Protein AF-A0A7W0ZUI9-F1 (afdb_monomer)

Sequence (192 aa):
MLGIPVALAVFGAGEWATHKYLLHELGRDRTSRFSFHYHDHHQAVRRNGGYDPAYEGPVWSSTTQAREALGLFAVALAHAPLFPIAPFYTSTVWYCLLRYRRDHRHAHLDPAWARDHLPWHYDHHMGDQDKNFGVAWSWFDTIAKTREIFVGTAKELALLTKHAARASTAFAGAQVRAQRRNPFRRLLSRRA

Mean predicted aligned error: 4.18 Å

Solvent-accessible surface area (backbone atoms only — not comparable to full-atom values): 9997 Å² total; per-residue (Å²): 125,68,39,43,65,50,22,53,51,52,46,44,52,49,47,27,47,43,38,44,54,44,32,42,62,44,3,67,40,78,87,36,95,33,11,52,48,41,67,48,48,49,46,40,18,54,72,17,32,41,26,32,80,54,61,50,79,60,56,79,73,24,70,60,38,36,51,52,51,51,52,50,48,52,54,46,56,72,40,49,85,43,33,92,81,38,46,58,19,34,52,41,40,48,49,50,50,52,47,33,57,51,52,55,46,44,24,25,76,34,36,66,57,16,48,76,76,34,38,48,41,40,11,16,62,74,51,57,69,96,27,23,47,21,67,80,52,53,69,49,16,58,75,71,69,33,60,61,91,30,75,87,36,73,71,40,61,76,40,43,67,60,25,51,52,30,23,51,57,52,54,68,47,44,62,63,49,52,58,69,66,40,80,62,51,68,68,63,67,70,77,118

Foldseek 3Di:
DVLQVVLVVCLQVVLLCCLQVPQPVQLVDCVHPNVCNVPPVLVQCQQQLRAHLQLFDDQPLHPVSVVLVVVLVVVLVVLVVCCVPRVNNSVNNNVLSVLLSVQVSVCNLPVVCCCVPVVLVNCCRHNPVNASSDRSDRPVSVVVVRGDGDRPDPVCVVCVVVSVVSNVVVNVCSVVVVCVSPPCNVVVVVPD

Structure (mmCIF, N/CA/C/O backbone):
data_AF-A0A7W0ZUI9-F1
#
_entry.id   AF-A0A7W0ZUI9-F1
#
loop_
_atom_site.group_PDB
_atom_site.id
_atom_site.type_symbol
_atom_site.label_atom_id
_atom_site.label_alt_id
_atom_site.label_comp_id
_atom_site.label_asym_id
_atom_site.label_entity_id
_atom_site.label_seq_id
_atom_site.pdbx_PDB_ins_code
_atom_site.Cartn_x
_atom_site.Cartn_y
_atom_site.Cartn_z
_atom_site.occupancy
_atom_site.B_iso_or_equiv
_atom_site.auth_seq_id
_atom_site.auth_comp_id
_atom_site.auth_asym_id
_atom_site.auth_atom_id
_atom_site.pdbx_PDB_model_num
ATOM 1 N N . MET A 1 1 ? 10.402 -16.228 -21.367 1.00 63.41 1 MET A N 1
ATOM 2 C CA . MET A 1 1 ? 10.077 -14.797 -21.160 1.00 63.41 1 MET A CA 1
ATOM 3 C C . MET A 1 1 ? 10.500 -14.369 -19.755 1.00 63.41 1 MET A C 1
ATOM 5 O O . MET A 1 1 ? 9.685 -14.366 -18.844 1.00 63.41 1 MET A O 1
ATOM 9 N N . LEU A 1 2 ? 11.783 -14.049 -19.556 1.00 86.69 2 LEU A N 1
ATOM 10 C CA . LEU A 1 2 ? 12.342 -13.762 -18.222 1.00 86.69 2 LEU A CA 1
ATOM 11 C C . LEU A 1 2 ? 11.869 -12.423 -17.623 1.00 86.69 2 LEU A C 1
ATOM 13 O O . LEU A 1 2 ? 11.940 -12.238 -16.415 1.00 86.69 2 LEU A O 1
ATOM 17 N N . GLY A 1 3 ? 11.330 -11.509 -18.437 1.00 94.31 3 GLY A N 1
ATOM 18 C CA . GLY A 1 3 ? 10.887 -10.191 -17.969 1.00 94.31 3 GLY A CA 1
ATOM 19 C C . GLY A 1 3 ? 9.775 -10.227 -16.914 1.00 94.31 3 GLY A C 1
ATOM 20 O O . GLY A 1 3 ? 9.791 -9.406 -16.009 1.00 94.31 3 GLY A O 1
ATOM 21 N N . ILE A 1 4 ? 8.848 -11.189 -16.983 1.00 97.12 4 ILE A N 1
ATOM 22 C CA . ILE A 1 4 ? 7.743 -11.317 -16.015 1.00 97.12 4 ILE A CA 1
ATOM 23 C C . ILE A 1 4 ? 8.257 -11.707 -14.617 1.00 97.12 4 ILE A C 1
ATOM 25 O O . ILE A 1 4 ? 8.011 -10.951 -13.678 1.00 97.12 4 ILE A O 1
ATOM 29 N N . PRO A 1 5 ? 8.989 -12.828 -14.428 1.00 97.44 5 PRO A N 1
ATOM 30 C CA . PRO A 1 5 ? 9.493 -13.187 -13.102 1.00 97.44 5 PRO A CA 1
ATOM 31 C C . PRO A 1 5 ? 10.467 -12.143 -12.543 1.00 97.44 5 PRO A C 1
ATOM 33 O O . PRO A 1 5 ? 10.428 -11.865 -11.347 1.00 97.44 5 PRO A O 1
ATOM 36 N N . VAL A 1 6 ? 11.281 -11.505 -13.394 1.00 98.12 6 VAL A N 1
ATOM 37 C CA . VAL A 1 6 ? 12.155 -10.399 -12.969 1.00 98.12 6 VAL A CA 1
ATOM 38 C C . VAL A 1 6 ? 11.333 -9.196 -12.495 1.00 98.12 6 VAL A C 1
ATOM 40 O O . VAL A 1 6 ? 11.631 -8.646 -11.440 1.00 98.12 6 VAL A O 1
ATOM 43 N N . ALA A 1 7 ? 10.270 -8.812 -13.208 1.00 98.25 7 ALA A N 1
ATOM 44 C CA . ALA A 1 7 ? 9.386 -7.721 -12.792 1.00 98.25 7 ALA A CA 1
ATOM 45 C C . ALA A 1 7 ? 8.686 -8.008 -11.462 1.00 98.25 7 ALA A C 1
ATOM 47 O O . ALA A 1 7 ? 8.619 -7.123 -10.614 1.00 98.25 7 ALA A O 1
ATOM 48 N N . LEU A 1 8 ? 8.199 -9.236 -11.256 1.00 98.12 8 LEU A N 1
ATOM 49 C CA . LEU A 1 8 ? 7.604 -9.641 -9.981 1.00 98.12 8 LEU A CA 1
ATOM 50 C C . LEU A 1 8 ? 8.624 -9.541 -8.842 1.00 98.12 8 LEU A C 1
ATOM 52 O O . LEU A 1 8 ? 8.302 -8.979 -7.798 1.00 98.12 8 LEU A O 1
ATOM 56 N N . ALA A 1 9 ? 9.854 -10.016 -9.064 1.00 98.00 9 ALA A N 1
ATOM 57 C CA . ALA A 1 9 ? 10.923 -9.944 -8.074 1.00 98.00 9 ALA A CA 1
ATOM 58 C C . ALA A 1 9 ? 11.292 -8.493 -7.719 1.00 98.00 9 ALA A C 1
ATOM 60 O O . ALA A 1 9 ? 11.334 -8.140 -6.540 1.00 98.00 9 ALA A O 1
ATOM 61 N N . VAL A 1 10 ? 11.505 -7.645 -8.735 1.00 98.25 10 VAL A N 1
ATOM 62 C CA . VAL A 1 10 ? 11.816 -6.217 -8.556 1.00 98.25 10 VAL A CA 1
ATOM 63 C C . VAL A 1 10 ? 10.674 -5.495 -7.848 1.00 98.25 10 VAL A C 1
ATOM 65 O O . VAL A 1 10 ? 10.926 -4.725 -6.924 1.00 98.25 10 VAL A O 1
ATOM 68 N N . PHE A 1 11 ? 9.426 -5.760 -8.238 1.00 98.50 11 PHE A N 1
ATOM 69 C CA . PHE A 1 11 ? 8.267 -5.129 -7.622 1.00 98.50 11 PHE A CA 1
ATOM 70 C C . PHE A 1 11 ? 8.139 -5.501 -6.145 1.00 98.50 11 PHE A C 1
ATOM 72 O O . PHE A 1 11 ? 8.071 -4.601 -5.318 1.00 98.50 11 PHE A O 1
ATOM 79 N N . GLY A 1 12 ? 8.157 -6.793 -5.794 1.00 98.25 12 GLY A N 1
ATOM 80 C CA . GLY A 1 12 ? 7.998 -7.201 -4.393 1.00 98.25 12 GLY A CA 1
ATOM 81 C C . GLY A 1 12 ? 9.134 -6.705 -3.497 1.00 98.25 12 GLY A C 1
ATOM 82 O O . GLY A 1 12 ? 8.879 -6.257 -2.382 1.00 98.25 12 GLY A O 1
ATOM 83 N N . ALA A 1 13 ? 10.374 -6.700 -4.000 1.00 98.44 13 ALA A N 1
ATOM 84 C CA . ALA A 1 13 ? 11.509 -6.124 -3.280 1.00 98.44 13 ALA A CA 1
ATOM 85 C C . ALA A 1 13 ? 11.374 -4.604 -3.101 1.00 98.44 13 ALA A C 1
ATOM 87 O O . ALA A 1 13 ? 11.594 -4.077 -2.010 1.00 98.44 13 ALA A O 1
ATOM 88 N N . GLY A 1 14 ? 11.010 -3.894 -4.173 1.00 98.38 14 GLY A N 1
ATOM 89 C CA . GLY A 1 14 ? 10.877 -2.439 -4.182 1.00 98.38 14 GLY A CA 1
ATOM 90 C C . GLY A 1 14 ? 9.706 -1.940 -3.339 1.00 98.38 14 GLY A C 1
ATOM 91 O O . GLY A 1 14 ? 9.852 -0.953 -2.618 1.00 98.38 14 GLY A O 1
ATOM 92 N N . GLU A 1 15 ? 8.571 -2.637 -3.386 1.00 98.25 15 GLU A N 1
ATOM 93 C CA . GLU A 1 15 ? 7.404 -2.402 -2.536 1.00 98.25 15 GLU A CA 1
ATOM 94 C C . GLU A 1 15 ? 7.780 -2.551 -1.061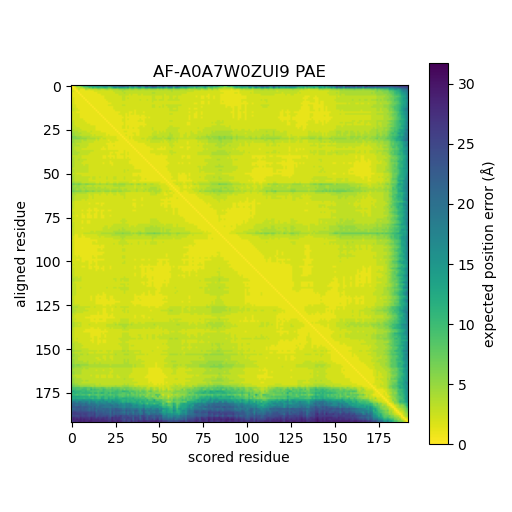 1.00 98.25 15 GLU A C 1
ATOM 96 O O . GLU A 1 15 ? 7.623 -1.601 -0.294 1.00 98.25 15 GLU A O 1
ATOM 101 N N . TRP A 1 16 ? 8.353 -3.700 -0.688 1.00 98.62 16 TRP A N 1
ATOM 102 C CA . TRP A 1 16 ? 8.784 -3.971 0.682 1.00 98.62 16 TRP A CA 1
ATOM 103 C C . TRP A 1 16 ? 9.775 -2.916 1.186 1.00 98.62 16 TRP A C 1
ATOM 105 O O . TRP A 1 16 ? 9.593 -2.360 2.268 1.00 98.62 16 TRP A O 1
ATOM 115 N N . ALA A 1 17 ? 10.799 -2.590 0.390 1.00 98.56 17 ALA A N 1
ATOM 116 C CA . ALA A 1 17 ? 11.825 -1.627 0.780 1.00 98.56 17 ALA A CA 1
ATOM 117 C C . ALA A 1 17 ? 11.246 -0.216 0.929 1.00 98.56 17 ALA A C 1
ATOM 119 O O . ALA A 1 17 ? 11.544 0.478 1.899 1.00 98.56 17 ALA A O 1
ATOM 120 N N . THR A 1 18 ? 10.388 0.204 -0.002 1.00 98.44 18 THR A N 1
ATOM 121 C CA . THR A 1 18 ? 9.705 1.501 0.069 1.00 98.44 18 THR A CA 1
ATOM 122 C C . THR A 1 18 ? 8.832 1.581 1.315 1.00 98.44 18 THR A C 1
ATOM 124 O O . THR A 1 18 ? 8.897 2.563 2.056 1.00 98.44 18 THR A O 1
ATOM 127 N N . HIS A 1 19 ? 8.038 0.546 1.574 1.00 98.50 19 HIS A N 1
ATOM 128 C CA . HIS A 1 19 ? 7.116 0.529 2.696 1.00 98.50 19 HIS A CA 1
ATOM 129 C C . HIS A 1 19 ? 7.863 0.514 4.036 1.00 98.50 19 HIS A C 1
ATOM 131 O O . HIS A 1 19 ? 7.564 1.323 4.913 1.00 98.50 19 HIS A O 1
ATOM 137 N N . LYS A 1 20 ? 8.906 -0.308 4.168 1.00 98.50 20 LYS A N 1
ATOM 138 C CA . LYS A 1 20 ? 9.733 -0.360 5.375 1.00 98.50 20 LYS A CA 1
ATOM 139 C C . LYS A 1 20 ? 10.538 0.924 5.592 1.00 98.50 20 LYS A C 1
ATOM 141 O O . LYS A 1 20 ? 10.367 1.598 6.602 1.00 98.50 20 LYS A O 1
ATOM 146 N N . TYR A 1 21 ? 11.413 1.278 4.653 1.00 98.44 21 TYR A N 1
ATOM 147 C CA . TYR A 1 21 ? 12.403 2.333 4.874 1.00 98.44 21 TYR A CA 1
ATOM 148 C C . TYR A 1 21 ? 11.812 3.736 4.716 1.00 98.44 21 TYR A C 1
ATOM 150 O O . TYR A 1 21 ? 12.114 4.630 5.503 1.00 98.44 21 TYR A O 1
ATOM 158 N N . LEU A 1 22 ? 10.949 3.957 3.720 1.00 98.19 22 LEU A N 1
ATOM 159 C CA . LEU A 1 22 ? 10.393 5.292 3.478 1.00 98.19 22 LEU A CA 1
ATOM 160 C C . LEU A 1 22 ? 9.114 5.520 4.279 1.00 98.19 22 LEU A C 1
ATOM 162 O O . LEU A 1 22 ? 8.991 6.531 4.967 1.00 98.19 22 LEU A O 1
ATOM 166 N N . LEU A 1 23 ? 8.156 4.599 4.193 1.00 98.00 23 LEU A N 1
ATOM 167 C CA . LEU A 1 23 ? 6.827 4.823 4.762 1.00 98.00 23 LEU A CA 1
ATOM 168 C C . LEU A 1 23 ? 6.745 4.519 6.266 1.00 98.00 23 LEU A C 1
ATOM 170 O O . LEU A 1 23 ? 5.971 5.181 6.959 1.00 98.00 23 LEU A O 1
ATOM 174 N N . HIS A 1 24 ? 7.551 3.584 6.782 1.00 97.62 24 HIS A N 1
ATOM 175 C CA . HIS A 1 24 ? 7.647 3.291 8.217 1.00 97.62 24 HIS A CA 1
ATOM 176 C C . HIS A 1 24 ? 8.800 4.011 8.893 1.00 97.62 24 HIS A C 1
ATOM 178 O O . HIS A 1 24 ? 8.548 4.902 9.697 1.00 97.62 24 HIS A O 1
ATOM 184 N N . GLU A 1 25 ? 10.051 3.674 8.580 1.00 97.38 25 GLU A N 1
ATOM 185 C CA . GLU A 1 25 ? 11.207 4.218 9.304 1.00 97.38 25 GLU A CA 1
ATOM 186 C C . GLU A 1 25 ? 11.261 5.750 9.195 1.00 97.38 25 GLU A C 1
ATOM 188 O O . GLU A 1 25 ? 11.129 6.443 10.206 1.00 97.38 25 GLU A O 1
ATOM 193 N N . LEU A 1 26 ? 11.330 6.301 7.976 1.00 98.00 26 LEU A N 1
ATOM 194 C CA . LEU A 1 26 ? 11.258 7.755 7.790 1.00 98.00 26 LEU A CA 1
ATOM 195 C C . LEU A 1 26 ? 9.860 8.323 8.072 1.00 98.00 26 LEU A C 1
ATOM 197 O O . LEU A 1 26 ? 9.747 9.491 8.435 1.00 98.00 26 LEU A O 1
ATOM 201 N N . GLY A 1 27 ? 8.787 7.552 7.886 1.00 97.12 27 GLY A N 1
ATOM 202 C CA . GLY A 1 27 ? 7.413 8.016 8.117 1.00 97.12 27 GLY A CA 1
ATOM 203 C C . GLY A 1 27 ? 7.039 8.165 9.596 1.00 97.12 27 GLY A C 1
ATOM 204 O O . GLY A 1 27 ? 6.086 8.873 9.923 1.00 97.12 27 GLY A O 1
ATOM 205 N N . ARG A 1 28 ? 7.793 7.560 10.518 1.00 96.19 28 ARG A N 1
ATOM 206 C CA . ARG A 1 28 ? 7.605 7.757 11.964 1.00 96.19 28 ARG A CA 1
ATOM 207 C C . ARG A 1 28 ? 7.957 9.171 12.412 1.00 96.19 28 ARG A C 1
ATOM 209 O O . ARG A 1 28 ? 7.345 9.666 13.360 1.00 96.19 28 ARG A O 1
ATOM 216 N N . ASP A 1 29 ? 8.868 9.849 11.722 1.00 97.44 29 ASP A N 1
ATOM 217 C CA . ASP A 1 29 ? 9.117 11.271 11.940 1.00 97.44 29 ASP A CA 1
ATOM 218 C C . ASP A 1 29 ? 7.959 12.104 11.368 1.00 97.44 29 ASP A C 1
ATOM 220 O O . ASP A 1 29 ? 7.655 12.054 10.177 1.00 97.44 29 ASP A O 1
ATOM 224 N N . ARG A 1 30 ? 7.316 12.917 12.215 1.00 95.44 30 ARG A N 1
ATOM 225 C CA . ARG A 1 30 ? 6.191 13.781 11.822 1.00 95.44 30 ARG A CA 1
ATOM 226 C C . ARG A 1 30 ? 6.575 14.839 10.789 1.00 95.44 30 ARG A C 1
ATOM 228 O O . ARG A 1 30 ? 5.708 15.271 10.031 1.00 95.44 30 ARG A O 1
ATOM 235 N N . THR A 1 31 ? 7.839 15.251 10.754 1.00 96.62 31 THR A N 1
ATOM 236 C CA . THR A 1 31 ? 8.340 16.260 9.809 1.00 96.62 31 THR A CA 1
ATOM 237 C C . THR A 1 31 ? 8.639 15.677 8.425 1.00 96.62 31 THR A C 1
ATOM 239 O O . THR A 1 31 ? 8.731 16.412 7.440 1.00 96.62 31 THR A O 1
ATOM 242 N N . SER A 1 32 ? 8.724 14.347 8.320 1.00 97.25 32 SER A N 1
ATOM 243 C CA . SER A 1 32 ? 8.987 13.645 7.070 1.00 97.25 32 SER A CA 1
ATOM 244 C C . SER A 1 32 ? 7.862 13.822 6.054 1.00 97.25 32 SER A C 1
ATOM 246 O O . SER A 1 32 ? 6.671 13.800 6.369 1.00 97.25 32 SER A O 1
ATOM 248 N N . ARG A 1 33 ? 8.224 13.873 4.769 1.00 95.88 33 ARG A N 1
ATOM 249 C CA . ARG A 1 33 ? 7.254 13.836 3.660 1.00 95.88 33 ARG A CA 1
ATOM 250 C C . ARG A 1 33 ? 6.494 12.504 3.583 1.00 95.88 33 ARG A C 1
ATOM 252 O O . ARG A 1 33 ? 5.467 12.436 2.910 1.00 95.88 33 ARG A O 1
ATOM 259 N N . PHE A 1 34 ? 6.952 11.469 4.280 1.00 97.50 34 PHE A N 1
ATOM 260 C CA . PHE A 1 34 ? 6.288 10.167 4.360 1.00 97.50 34 PHE A CA 1
ATOM 261 C C . PHE A 1 34 ? 5.417 10.006 5.614 1.00 97.50 34 PHE A C 1
ATOM 263 O O . PHE A 1 34 ? 4.757 8.982 5.770 1.00 97.50 34 PHE A O 1
ATOM 270 N N . SER A 1 35 ? 5.344 11.032 6.473 1.00 97.12 35 SER A N 1
ATOM 271 C CA . SER A 1 35 ? 4.658 10.956 7.769 1.00 97.12 35 SER A CA 1
ATOM 272 C C . SER A 1 35 ? 3.171 10.619 7.690 1.00 97.12 35 SER A C 1
ATOM 274 O O . SER A 1 35 ? 2.629 9.996 8.602 1.00 97.12 35 SER A O 1
ATOM 276 N N . PHE A 1 36 ? 2.530 10.952 6.567 1.00 96.88 36 PHE A N 1
ATOM 277 C CA . PHE A 1 36 ? 1.131 10.627 6.289 1.00 96.88 36 PHE A CA 1
ATOM 278 C C . PHE A 1 36 ? 0.838 9.124 6.401 1.00 96.88 36 PHE A C 1
ATOM 280 O O . PHE A 1 36 ? -0.255 8.731 6.800 1.00 96.88 36 PHE A O 1
ATOM 287 N N . HIS A 1 37 ? 1.802 8.266 6.059 1.00 97.94 37 HIS A N 1
ATOM 288 C CA . HIS A 1 37 ? 1.580 6.830 6.092 1.00 97.94 37 HIS A CA 1
ATOM 289 C C . HIS A 1 37 ? 1.471 6.323 7.538 1.00 97.94 37 HIS A C 1
ATOM 291 O O . HIS A 1 37 ? 0.521 5.623 7.883 1.00 97.94 37 HIS A O 1
ATOM 297 N N . TYR A 1 38 ? 2.389 6.725 8.419 1.00 96.69 38 TYR A N 1
ATOM 298 C CA . TYR A 1 38 ? 2.376 6.259 9.806 1.00 96.69 38 TYR A CA 1
ATOM 299 C C . TYR A 1 38 ? 1.369 7.022 10.686 1.00 96.69 38 TYR A C 1
ATOM 301 O O . TYR A 1 38 ? 0.638 6.425 11.477 1.00 96.69 38 TYR A O 1
ATOM 309 N N . HIS A 1 39 ? 1.313 8.352 10.566 1.00 96.44 39 HIS A N 1
ATOM 310 C CA . HIS A 1 39 ? 0.530 9.193 11.479 1.00 96.44 39 HIS A CA 1
ATOM 311 C C . HIS A 1 39 ? -0.912 9.420 11.047 1.00 96.44 39 HIS A C 1
ATOM 313 O O . HIS A 1 39 ? -1.756 9.586 11.920 1.00 96.44 39 HIS A O 1
ATOM 319 N N . ASP A 1 40 ? -1.213 9.383 9.750 1.00 96.62 40 ASP A N 1
ATOM 320 C CA . ASP A 1 40 ? -2.592 9.554 9.285 1.00 96.62 40 ASP A CA 1
ATOM 321 C C . ASP A 1 40 ? -3.209 8.190 8.988 1.00 96.62 40 ASP A C 1
ATOM 323 O O . ASP A 1 40 ? -4.183 7.788 9.625 1.00 96.62 40 ASP A O 1
ATOM 327 N N . HIS A 1 41 ? -2.605 7.449 8.059 1.00 98.00 41 HI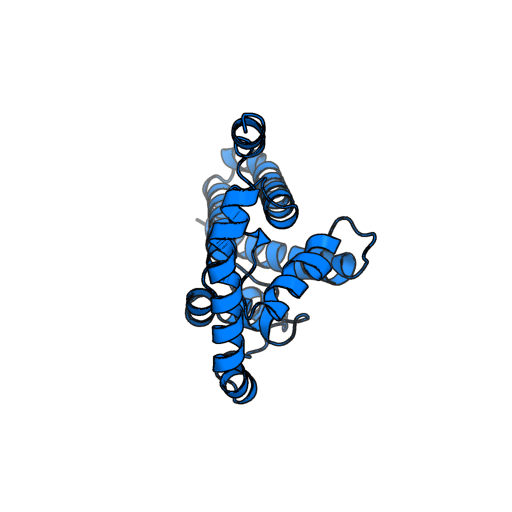S A N 1
ATOM 328 C CA . HIS A 1 41 ? -3.153 6.197 7.554 1.00 98.00 41 HIS A CA 1
ATOM 329 C C . HIS A 1 41 ? -3.167 5.090 8.622 1.00 98.00 41 HIS A C 1
ATOM 331 O O . HIS A 1 41 ? -4.235 4.638 9.029 1.00 98.00 41 HIS A O 1
ATOM 337 N N . HIS A 1 42 ? -2.010 4.702 9.162 1.00 98.25 42 HIS A N 1
ATOM 338 C CA . HIS A 1 42 ? -1.922 3.646 10.180 1.00 98.25 42 HIS A CA 1
ATOM 339 C C . HIS A 1 42 ? -2.744 3.933 11.441 1.00 98.25 42 HIS A C 1
ATOM 341 O O . HIS A 1 42 ? -3.441 3.052 11.955 1.00 98.25 42 HIS A O 1
ATOM 347 N N . GLN A 1 43 ? -2.704 5.175 11.934 1.00 97.12 43 GLN A N 1
ATOM 348 C CA . GLN A 1 43 ? -3.502 5.577 13.095 1.00 97.12 43 GLN A CA 1
ATOM 349 C C . GLN A 1 43 ? -5.004 5.495 12.808 1.00 97.12 43 GLN A C 1
ATOM 351 O O . GLN A 1 43 ? -5.753 4.984 13.648 1.00 97.12 43 GLN A O 1
ATOM 356 N N . ALA A 1 44 ? -5.454 5.959 11.635 1.00 97.75 44 ALA A N 1
ATOM 357 C CA . ALA A 1 44 ? -6.854 5.871 11.236 1.00 97.75 44 ALA A CA 1
ATOM 358 C C . ALA A 1 44 ? -7.315 4.412 11.135 1.00 97.75 44 ALA A C 1
ATOM 360 O O . ALA A 1 44 ? -8.321 4.060 11.756 1.00 97.75 44 ALA A O 1
ATOM 361 N N . VAL A 1 45 ? -6.552 3.560 10.444 1.00 98.38 45 VAL A N 1
ATOM 362 C CA . VAL A 1 45 ? -6.861 2.132 10.268 1.00 98.38 45 VAL A CA 1
ATOM 363 C C . VAL A 1 45 ? -7.035 1.443 11.625 1.00 98.38 45 VAL A C 1
ATOM 365 O O . VAL A 1 45 ? -8.075 0.835 11.891 1.00 98.38 45 VAL A O 1
ATOM 368 N N . ARG A 1 46 ? -6.081 1.603 12.552 1.00 98.06 46 ARG A N 1
ATOM 369 C CA . ARG A 1 46 ? -6.158 0.969 13.884 1.00 98.06 46 ARG A CA 1
ATOM 370 C C . ARG A 1 46 ? -7.315 1.488 14.726 1.00 98.06 46 ARG A C 1
ATOM 372 O O . ARG A 1 46 ? -7.988 0.720 15.422 1.00 98.06 46 ARG A O 1
ATOM 379 N N . ARG A 1 47 ? -7.570 2.797 14.670 1.00 98.12 47 ARG A N 1
ATOM 380 C CA . ARG A 1 47 ? -8.683 3.423 15.396 1.00 98.12 47 ARG A CA 1
ATOM 381 C C . ARG A 1 47 ? -10.036 2.904 14.910 1.00 98.12 47 ARG A C 1
ATOM 383 O O . ARG A 1 47 ? -10.938 2.719 15.726 1.00 98.12 47 ARG A O 1
ATOM 390 N N . ASN A 1 48 ? -10.146 2.631 13.617 1.00 98.50 48 ASN A N 1
ATOM 391 C CA . ASN A 1 48 ? -11.387 2.281 12.938 1.00 98.50 48 ASN A CA 1
ATOM 392 C C . ASN A 1 48 ? -11.484 0.785 12.592 1.00 98.50 48 ASN A C 1
ATOM 394 O O . ASN A 1 48 ? -12.290 0.408 11.752 1.00 98.50 48 ASN A O 1
ATOM 398 N N . GLY A 1 49 ? -10.690 -0.081 13.231 1.00 98.25 49 GLY A N 1
ATOM 399 C CA . GLY A 1 49 ? -10.824 -1.534 13.076 1.00 98.25 49 GLY A CA 1
ATOM 400 C C . GLY A 1 49 ? -10.499 -2.058 11.675 1.00 98.25 49 GLY A C 1
ATOM 401 O O . GLY A 1 49 ? -11.138 -3.003 11.225 1.00 98.25 49 GLY A O 1
ATOM 402 N N . GLY A 1 50 ? -9.541 -1.435 10.989 1.00 98.31 50 GLY A N 1
ATOM 403 C CA . GLY A 1 50 ? -9.130 -1.790 9.632 1.00 98.31 50 GLY A CA 1
ATOM 404 C C . GLY A 1 50 ? -9.663 -0.840 8.554 1.00 98.31 50 GLY A C 1
ATOM 405 O O . GLY A 1 50 ? -9.128 -0.808 7.456 1.00 98.31 50 GLY A O 1
ATOM 406 N N . TYR A 1 51 ? -10.696 -0.046 8.853 1.00 98.62 51 TYR A N 1
ATOM 407 C CA . TYR A 1 51 ? -11.284 0.883 7.885 1.00 98.62 51 TYR A CA 1
ATOM 408 C C . TYR A 1 51 ? -10.526 2.217 7.846 1.00 98.62 51 TYR A C 1
ATOM 410 O O . TYR A 1 51 ? -10.249 2.801 8.892 1.00 98.62 51 TYR A O 1
ATOM 418 N N . ASP A 1 52 ? -10.268 2.782 6.668 1.00 98.19 52 ASP A N 1
ATOM 419 C CA . ASP A 1 52 ? -9.666 4.116 6.552 1.00 98.19 52 ASP A CA 1
ATOM 420 C C . ASP A 1 52 ? -10.526 5.083 5.713 1.00 98.19 52 ASP A C 1
ATOM 422 O O . ASP A 1 52 ? -10.568 4.998 4.480 1.00 98.19 52 ASP A O 1
ATOM 426 N N . PRO A 1 53 ? -11.160 6.086 6.359 1.00 96.75 53 PRO A N 1
ATOM 427 C CA . PRO A 1 53 ? -11.922 7.133 5.682 1.00 96.75 53 PRO A CA 1
ATOM 428 C C . PRO A 1 53 ? -11.136 7.950 4.646 1.00 96.75 53 PRO A C 1
ATOM 430 O O . PRO A 1 53 ? -11.741 8.633 3.809 1.00 96.75 53 PRO A O 1
ATOM 433 N N . ALA A 1 54 ? -9.802 7.940 4.689 1.00 96.00 54 ALA A N 1
ATOM 434 C CA . ALA A 1 54 ? -8.975 8.615 3.697 1.00 96.00 54 ALA A CA 1
ATOM 435 C C . ALA A 1 54 ? -9.121 7.993 2.298 1.00 96.00 54 ALA A C 1
ATOM 437 O O . ALA A 1 54 ? -8.933 8.712 1.313 1.00 96.00 54 ALA A O 1
ATOM 438 N N . TYR A 1 55 ? -9.508 6.715 2.189 1.00 96.75 55 TYR A N 1
ATOM 439 C CA . TYR A 1 55 ? -9.731 6.024 0.910 1.00 96.75 55 TYR A CA 1
ATOM 440 C C . TYR A 1 55 ? -11.118 6.239 0.295 1.00 96.75 55 TYR A C 1
ATOM 442 O O . TYR A 1 55 ? -11.366 5.865 -0.858 1.00 96.75 55 TYR A O 1
ATOM 450 N N . GLU A 1 56 ? -12.028 6.882 1.026 1.00 94.75 56 GLU A N 1
ATOM 451 C CA . GLU A 1 56 ? -13.331 7.272 0.493 1.00 94.75 56 GLU A CA 1
ATOM 452 C C . GLU A 1 56 ? -13.166 8.270 -0.655 1.00 94.75 56 GLU A C 1
ATOM 454 O O . GLU A 1 56 ? -12.299 9.138 -0.609 1.00 94.75 56 GLU A O 1
ATOM 459 N N . GLY A 1 57 ? -14.044 8.214 -1.656 1.00 90.69 57 GLY A N 1
ATOM 460 C CA . GLY A 1 57 ? -14.070 9.198 -2.739 1.00 90.69 57 GLY A CA 1
ATOM 461 C C . GLY A 1 57 ? -12.889 9.117 -3.723 1.00 90.69 57 GLY A C 1
ATOM 462 O O . GLY A 1 57 ? -12.179 8.108 -3.760 1.00 90.69 57 GLY A O 1
ATOM 463 N N . PRO A 1 58 ? -12.708 10.164 -4.554 1.00 91.31 58 PRO A N 1
ATOM 464 C CA . PRO A 1 58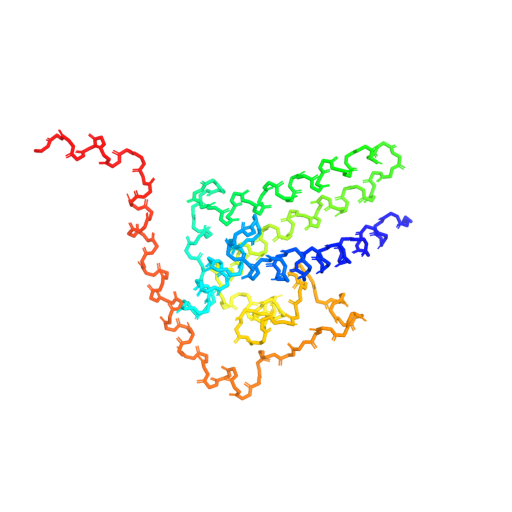 ? -11.667 10.216 -5.580 1.00 91.31 58 PRO A CA 1
ATOM 465 C C . PRO A 1 58 ? -10.247 10.288 -5.009 1.00 91.31 58 PRO A C 1
ATOM 467 O O . PRO A 1 58 ? -10.045 10.703 -3.866 1.00 91.31 58 PRO A O 1
ATOM 470 N N . VAL A 1 59 ? -9.257 9.977 -5.851 1.00 92.38 59 VAL A N 1
ATOM 471 C CA . VAL A 1 59 ? -7.832 9.887 -5.479 1.00 92.38 59 VAL A CA 1
ATOM 472 C C . VAL A 1 59 ? -7.248 11.176 -4.883 1.00 92.38 59 VAL A C 1
ATOM 474 O O . VAL A 1 59 ? -6.341 11.114 -4.065 1.00 92.38 59 VAL A O 1
ATOM 477 N N . TRP A 1 60 ? -7.786 12.344 -5.233 1.00 91.06 60 TRP A N 1
ATOM 478 C CA . TRP A 1 60 ? -7.338 13.646 -4.718 1.00 91.06 60 TRP A CA 1
ATOM 479 C C . TRP A 1 60 ? -8.044 14.091 -3.429 1.00 91.06 60 TRP A C 1
ATOM 481 O O . TRP A 1 60 ? -7.776 15.175 -2.920 1.00 91.06 60 TRP A O 1
ATOM 491 N N . SER A 1 61 ? -8.981 13.298 -2.904 1.00 89.38 61 SER A N 1
ATOM 492 C CA . SER A 1 61 ? -9.811 13.705 -1.763 1.00 89.38 61 SER A CA 1
ATOM 493 C C . SER A 1 61 ? -9.111 13.622 -0.402 1.00 89.38 61 SER A C 1
ATOM 495 O O . SER A 1 61 ? -9.645 14.129 0.587 1.00 89.38 61 SER A O 1
ATOM 497 N N . SER A 1 62 ? -7.927 13.009 -0.339 1.00 93.69 62 SER A N 1
ATOM 498 C CA . SER A 1 62 ? -7.094 12.924 0.861 1.00 93.69 62 SER A CA 1
ATOM 499 C C . SER A 1 62 ? -5.608 12.931 0.510 1.00 93.69 62 SER A C 1
ATOM 501 O O . SER A 1 62 ? -5.204 12.495 -0.570 1.00 93.69 62 SER A O 1
ATOM 503 N N . THR A 1 63 ? -4.781 13.383 1.456 1.00 93.31 63 THR A N 1
ATOM 504 C CA . THR A 1 63 ? -3.318 13.333 1.336 1.00 93.31 63 THR A CA 1
ATOM 505 C C . THR A 1 63 ? -2.821 11.900 1.149 1.00 93.31 63 THR A C 1
ATOM 507 O O . THR A 1 63 ? -1.946 11.680 0.317 1.00 93.31 63 THR A O 1
ATOM 510 N N . THR A 1 64 ? -3.406 10.927 1.860 1.00 94.62 64 THR A N 1
ATOM 511 C CA . THR A 1 64 ? -3.058 9.502 1.754 1.00 94.62 64 THR A CA 1
ATOM 512 C C . THR A 1 64 ? -3.216 8.988 0.328 1.00 94.62 64 THR A C 1
ATOM 514 O O . THR A 1 64 ? -2.245 8.515 -0.259 1.00 94.62 64 THR A O 1
ATOM 517 N N . GLN A 1 65 ? -4.405 9.144 -0.268 1.00 95.88 65 GLN A N 1
ATOM 518 C CA . GLN A 1 65 ? -4.651 8.661 -1.629 1.00 95.88 65 GLN A CA 1
ATOM 519 C C . GLN A 1 65 ? -3.834 9.424 -2.673 1.00 95.88 65 GLN A C 1
ATOM 521 O O . GLN A 1 65 ? -3.327 8.813 -3.616 1.00 95.88 65 GLN A O 1
ATOM 526 N N . ALA A 1 66 ? -3.691 10.742 -2.511 1.00 96.31 66 ALA A N 1
ATOM 527 C CA . ALA A 1 66 ? -2.961 11.567 -3.462 1.00 96.31 66 ALA A CA 1
ATOM 528 C C . ALA A 1 66 ? -1.466 11.222 -3.469 1.00 96.31 66 ALA A C 1
ATOM 530 O O . ALA A 1 66 ? -0.888 11.032 -4.537 1.00 96.31 66 ALA A O 1
ATOM 531 N N . ARG A 1 67 ? -0.836 11.094 -2.293 1.00 97.19 67 ARG A N 1
ATOM 532 C CA . ARG A 1 67 ? 0.592 10.755 -2.184 1.00 97.19 67 ARG A CA 1
ATOM 533 C C . ARG A 1 67 ? 0.884 9.326 -2.619 1.00 97.19 67 ARG A C 1
ATOM 535 O O . ARG A 1 67 ? 1.875 9.119 -3.311 1.00 97.19 67 ARG A O 1
ATOM 542 N N . GLU A 1 68 ? 0.015 8.372 -2.285 1.00 97.75 68 GLU A N 1
ATOM 543 C CA . GLU A 1 68 ? 0.102 7.009 -2.819 1.00 97.75 68 GLU A CA 1
ATOM 544 C C . GLU A 1 68 ? 0.077 7.019 -4.351 1.00 97.75 68 GLU A C 1
ATOM 546 O O . GLU A 1 68 ? 0.978 6.482 -4.990 1.00 97.75 68 GLU A O 1
ATOM 551 N N . ALA A 1 69 ? -0.919 7.672 -4.954 1.00 97.88 69 ALA A N 1
ATOM 552 C CA . ALA A 1 69 ? -1.053 7.698 -6.405 1.00 97.88 69 ALA A CA 1
ATOM 553 C C . ALA A 1 69 ? 0.122 8.400 -7.097 1.00 97.88 69 ALA A C 1
ATOM 555 O O . ALA A 1 69 ? 0.607 7.901 -8.109 1.00 97.88 69 ALA A O 1
ATOM 556 N N . LEU A 1 70 ? 0.612 9.511 -6.537 1.00 98.25 70 LEU A N 1
ATOM 557 C CA . LEU A 1 70 ? 1.804 10.199 -7.039 1.00 98.25 70 LEU A CA 1
ATOM 558 C C . LEU A 1 70 ? 3.052 9.311 -6.958 1.00 98.25 70 LEU A C 1
ATOM 560 O O . LEU A 1 70 ? 3.819 9.263 -7.916 1.00 98.25 70 LEU A O 1
ATOM 564 N N . GLY A 1 71 ? 3.241 8.587 -5.851 1.00 97.88 71 GLY A N 1
ATOM 565 C CA . GLY A 1 71 ? 4.354 7.652 -5.684 1.00 97.88 71 GLY A CA 1
ATOM 566 C C . GLY A 1 71 ? 4.315 6.518 -6.710 1.00 97.88 71 GLY A C 1
ATOM 567 O O . GLY A 1 71 ? 5.294 6.291 -7.417 1.00 97.88 71 GLY A O 1
ATOM 568 N N . LEU A 1 72 ? 3.164 5.857 -6.859 1.00 98.44 72 LEU A N 1
ATOM 569 C CA . LEU A 1 72 ? 2.989 4.776 -7.836 1.00 98.44 72 LEU A CA 1
ATOM 570 C C . LEU A 1 72 ? 3.160 5.273 -9.277 1.00 98.44 72 LEU A C 1
ATOM 572 O O . LEU A 1 72 ? 3.783 4.596 -10.093 1.00 98.44 72 LEU A O 1
ATOM 576 N N . PHE A 1 73 ? 2.653 6.468 -9.590 1.00 98.50 73 PHE A N 1
ATOM 577 C CA . PHE A 1 73 ? 2.833 7.087 -10.901 1.00 98.50 73 PHE A CA 1
ATOM 578 C C . PHE A 1 73 ? 4.306 7.405 -11.189 1.00 98.50 73 PHE A C 1
ATOM 580 O O . PHE A 1 73 ? 4.787 7.124 -12.285 1.00 98.50 73 PHE A O 1
ATOM 587 N N . ALA A 1 74 ? 5.051 7.913 -10.202 1.00 98.56 74 ALA A N 1
ATOM 588 C CA . ALA A 1 74 ? 6.486 8.145 -10.340 1.00 98.56 74 ALA A CA 1
ATOM 589 C C . ALA A 1 74 ? 7.251 6.841 -10.628 1.00 98.56 74 ALA A C 1
ATOM 591 O O . ALA A 1 74 ? 8.111 6.818 -11.509 1.00 98.56 74 ALA A O 1
ATOM 592 N N . VAL A 1 75 ? 6.898 5.735 -9.959 1.00 98.50 75 VAL A N 1
ATOM 593 C CA . VAL A 1 75 ? 7.482 4.413 -10.248 1.00 98.50 75 VAL A CA 1
ATOM 594 C C . VAL A 1 75 ? 7.119 3.947 -11.660 1.00 98.50 75 VAL A C 1
ATOM 596 O O . VAL A 1 75 ? 7.996 3.465 -12.381 1.00 98.50 75 VAL A O 1
ATOM 599 N N . ALA A 1 76 ? 5.865 4.121 -12.091 1.00 98.62 76 ALA A N 1
ATOM 600 C CA . ALA A 1 76 ? 5.438 3.768 -13.445 1.00 98.62 76 ALA A CA 1
ATOM 601 C C . ALA A 1 76 ? 6.248 4.522 -14.513 1.00 98.62 76 ALA A C 1
ATOM 603 O O . ALA A 1 76 ? 6.732 3.896 -15.459 1.00 98.62 76 ALA A O 1
ATOM 604 N N . LEU A 1 77 ? 6.442 5.835 -14.330 1.00 98.69 77 LEU A N 1
ATOM 605 C CA . LEU A 1 77 ? 7.248 6.675 -15.219 1.00 98.69 77 LEU A CA 1
ATOM 606 C C . LEU A 1 77 ? 8.722 6.267 -15.227 1.00 98.69 77 LEU A C 1
ATOM 608 O O . LEU A 1 77 ? 9.317 6.198 -16.297 1.00 98.69 77 LEU A O 1
ATOM 612 N N . ALA A 1 78 ? 9.298 5.937 -14.069 1.00 98.44 78 ALA A N 1
ATOM 613 C CA . ALA A 1 78 ? 10.686 5.482 -13.984 1.00 98.44 78 ALA A CA 1
ATOM 614 C C . ALA A 1 78 ? 10.940 4.193 -14.791 1.00 98.44 78 ALA A C 1
ATOM 616 O O . ALA A 1 78 ? 12.039 3.987 -15.297 1.00 98.44 78 ALA A O 1
ATOM 617 N N . HIS A 1 79 ? 9.918 3.345 -14.953 1.00 98.38 79 HIS A N 1
ATOM 618 C CA . HIS A 1 79 ? 10.002 2.100 -15.724 1.00 98.38 79 HIS A CA 1
ATOM 619 C C . HIS A 1 79 ? 9.608 2.256 -17.203 1.00 98.38 79 HIS A C 1
ATOM 621 O O . HIS A 1 79 ? 9.874 1.355 -18.003 1.00 98.38 79 HIS A O 1
ATOM 627 N N . ALA A 1 80 ? 8.992 3.378 -17.591 1.00 98.44 80 ALA A N 1
ATOM 628 C CA . ALA A 1 80 ? 8.499 3.606 -18.949 1.00 98.44 80 ALA A CA 1
ATOM 629 C C . ALA A 1 80 ? 9.592 3.543 -20.039 1.00 98.44 80 ALA A C 1
ATOM 631 O O . ALA A 1 80 ? 9.334 2.915 -21.069 1.00 98.44 80 ALA A O 1
ATOM 632 N N . PRO A 1 81 ? 10.820 4.076 -19.839 1.00 98.44 81 PRO A N 1
ATOM 633 C CA . PRO A 1 81 ? 11.885 3.986 -20.844 1.00 98.44 81 PRO A CA 1
ATOM 634 C C . PRO A 1 81 ? 12.290 2.554 -21.215 1.00 98.44 81 PRO A C 1
ATOM 636 O O . PRO A 1 81 ? 12.850 2.337 -22.285 1.00 98.44 81 PRO A O 1
ATOM 639 N N . LEU A 1 82 ? 12.000 1.567 -20.359 1.00 97.69 82 LEU A N 1
ATOM 640 C CA . LEU A 1 82 ? 12.313 0.160 -20.620 1.00 97.69 82 LEU A CA 1
ATOM 641 C C . LEU A 1 82 ? 11.296 -0.518 -21.547 1.00 97.69 82 LEU A C 1
ATOM 643 O O . LEU A 1 82 ? 11.584 -1.596 -22.060 1.00 97.69 82 LEU A O 1
ATOM 647 N N . PHE A 1 83 ? 10.131 0.089 -21.796 1.00 98.06 83 PHE A N 1
ATOM 648 C CA . PHE A 1 83 ? 9.056 -0.539 -22.568 1.00 98.06 83 PHE A CA 1
ATOM 649 C C . PHE A 1 83 ? 9.474 -0.990 -23.984 1.00 98.06 83 PHE A C 1
ATOM 651 O O . PHE A 1 83 ? 9.136 -2.117 -24.343 1.00 98.06 83 PHE A O 1
ATOM 658 N N . PRO A 1 84 ? 10.244 -0.212 -24.778 1.00 97.88 84 PRO A N 1
ATOM 659 C CA . PRO A 1 84 ? 10.650 -0.635 -26.124 1.00 97.88 84 PRO A CA 1
ATOM 660 C C . PRO A 1 84 ? 11.595 -1.847 -26.1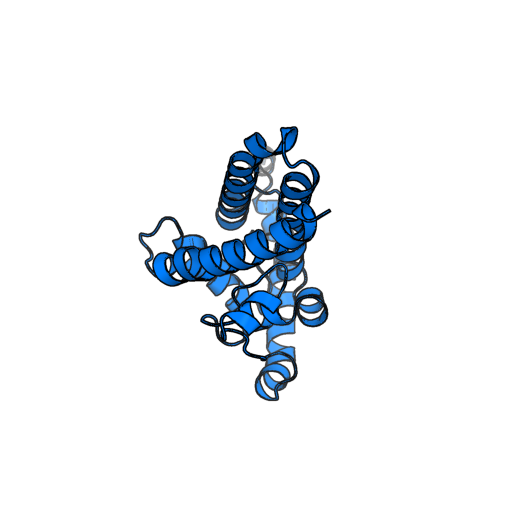50 1.00 97.88 84 PRO A C 1
ATOM 662 O O . PRO A 1 84 ? 11.672 -2.533 -27.164 1.00 97.88 84 PRO A O 1
ATOM 665 N N . ILE A 1 85 ? 12.318 -2.113 -25.054 1.00 97.25 85 ILE A N 1
ATOM 666 C CA . ILE A 1 85 ? 13.353 -3.162 -24.972 1.00 97.25 85 ILE A CA 1
ATOM 667 C C . ILE A 1 85 ? 12.853 -4.368 -24.162 1.00 97.25 85 ILE A C 1
ATOM 669 O O . ILE A 1 85 ? 13.176 -5.516 -24.463 1.00 97.25 85 ILE A O 1
ATOM 673 N N . ALA A 1 86 ? 12.040 -4.125 -23.135 1.00 97.50 86 ALA A N 1
ATOM 674 C CA . ALA A 1 86 ? 11.539 -5.128 -22.204 1.00 97.50 86 ALA A CA 1
ATOM 675 C C . ALA A 1 86 ? 10.026 -4.951 -21.938 1.00 97.50 86 ALA A C 1
ATOM 677 O O . ALA A 1 86 ? 9.612 -4.776 -20.787 1.00 97.50 86 ALA A O 1
ATOM 678 N N . PRO A 1 87 ? 9.160 -5.046 -22.968 1.00 97.25 87 PRO A N 1
ATOM 679 C CA . PRO A 1 87 ? 7.738 -4.703 -22.856 1.00 97.25 87 PRO A CA 1
ATOM 680 C C . PRO A 1 87 ? 6.995 -5.560 -21.827 1.00 97.25 87 PRO A C 1
ATOM 682 O O . PRO A 1 87 ? 6.169 -5.047 -21.074 1.00 97.25 87 PRO A O 1
ATOM 685 N N . PHE A 1 88 ? 7.318 -6.853 -21.731 1.00 98.12 88 PHE A N 1
ATOM 686 C CA . PHE A 1 88 ? 6.707 -7.747 -20.742 1.00 98.12 88 PHE A CA 1
ATOM 687 C C . PHE A 1 88 ? 7.140 -7.433 -19.311 1.00 98.12 88 PHE A C 1
ATOM 689 O O . PHE A 1 88 ? 6.329 -7.560 -18.399 1.00 98.12 88 PHE A O 1
ATOM 696 N N . TYR A 1 89 ? 8.384 -6.992 -19.107 1.00 98.44 89 TYR A N 1
ATOM 697 C CA . TYR A 1 89 ? 8.844 -6.532 -17.797 1.00 98.44 89 TYR A CA 1
ATOM 698 C C . TYR A 1 89 ? 8.088 -5.261 -17.392 1.00 98.44 89 TYR A C 1
ATOM 700 O O . TYR A 1 89 ? 7.411 -5.252 -16.365 1.00 98.44 89 TYR A O 1
ATOM 708 N N . THR A 1 90 ? 8.115 -4.222 -18.235 1.00 98.56 90 THR A N 1
ATOM 709 C CA . THR A 1 90 ? 7.476 -2.934 -17.927 1.00 98.56 90 THR A CA 1
ATOM 710 C C . THR A 1 90 ? 5.965 -3.076 -17.742 1.00 98.56 90 THR A C 1
ATOM 712 O O . THR A 1 90 ? 5.420 -2.566 -16.765 1.00 98.56 90 THR A O 1
ATOM 715 N N . SER A 1 91 ? 5.290 -3.837 -18.610 1.00 98.44 91 SER A N 1
ATOM 716 C CA . SER A 1 91 ? 3.848 -4.094 -18.482 1.00 98.44 91 SER A CA 1
ATOM 717 C C . SER A 1 91 ? 3.508 -4.851 -17.198 1.00 98.44 91 SER A C 1
ATOM 719 O O . SER A 1 91 ? 2.490 -4.565 -16.572 1.00 98.44 91 SER A O 1
ATOM 721 N N . THR A 1 92 ? 4.365 -5.786 -16.769 1.00 98.62 92 THR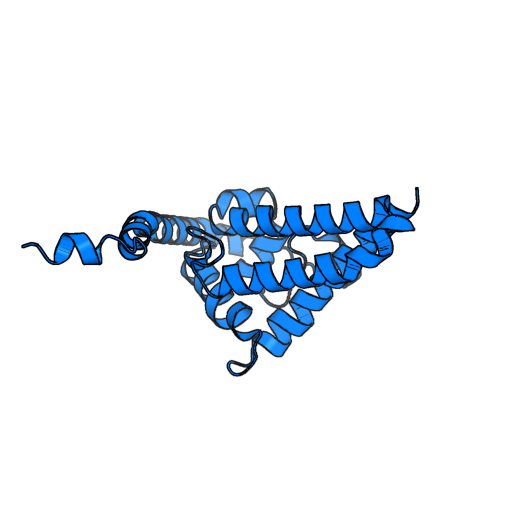 A N 1
ATOM 722 C CA . THR A 1 92 ? 4.172 -6.509 -15.503 1.00 98.62 92 THR A CA 1
ATOM 723 C C . THR A 1 92 ? 4.330 -5.573 -14.308 1.00 98.62 92 THR A C 1
ATOM 725 O O . THR A 1 92 ? 3.495 -5.609 -13.411 1.00 98.62 92 THR A O 1
ATOM 728 N N . VAL A 1 93 ? 5.331 -4.683 -14.305 1.00 98.69 93 VAL A N 1
ATOM 729 C CA . VAL A 1 93 ? 5.476 -3.666 -13.246 1.00 98.69 93 VAL A CA 1
ATOM 730 C C . VAL A 1 93 ? 4.238 -2.771 -13.176 1.00 98.69 93 VAL A C 1
ATOM 732 O O . VAL A 1 93 ? 3.692 -2.563 -12.094 1.00 98.69 93 VAL A O 1
ATOM 735 N N . TRP A 1 94 ? 3.745 -2.277 -14.315 1.00 98.75 94 TRP A N 1
ATOM 736 C CA . TRP A 1 94 ? 2.532 -1.453 -14.352 1.00 98.75 94 TRP A CA 1
ATOM 737 C C . TRP A 1 94 ? 1.294 -2.207 -13.864 1.00 98.75 94 TRP A C 1
ATOM 739 O O . TRP A 1 94 ? 0.511 -1.656 -13.090 1.00 98.75 94 TRP A O 1
ATOM 749 N N . TYR A 1 95 ? 1.144 -3.477 -14.241 1.00 98.62 95 TYR A N 1
ATOM 750 C CA . TYR A 1 95 ? 0.098 -4.340 -13.698 1.00 98.62 95 TYR A CA 1
ATOM 751 C C . TYR A 1 95 ? 0.194 -4.455 -12.168 1.00 98.62 95 TYR A C 1
ATOM 753 O O . TYR A 1 95 ? -0.813 -4.275 -11.482 1.00 98.62 95 TYR A O 1
ATOM 761 N N . CYS A 1 96 ? 1.389 -4.688 -11.618 1.00 98.62 96 CYS A N 1
ATOM 762 C CA . CYS A 1 96 ? 1.594 -4.771 -10.172 1.00 98.62 96 CYS A CA 1
ATOM 763 C C . CYS A 1 96 ? 1.243 -3.458 -9.454 1.00 98.62 96 CYS A C 1
ATOM 765 O O . CYS A 1 96 ? 0.581 -3.495 -8.420 1.00 98.62 96 CYS A O 1
ATOM 767 N N . LEU A 1 97 ? 1.602 -2.298 -10.019 1.00 98.69 97 LEU A N 1
ATOM 768 C CA . LEU A 1 97 ? 1.243 -0.982 -9.468 1.00 98.69 97 LEU A CA 1
ATOM 769 C C . LEU A 1 97 ? -0.279 -0.762 -9.446 1.00 98.69 97 LEU A C 1
ATOM 771 O O . LEU A 1 97 ? -0.826 -0.277 -8.454 1.00 98.69 97 LEU A O 1
ATOM 775 N N . LEU A 1 98 ? -0.977 -1.141 -10.522 1.00 98.44 98 LEU A N 1
ATOM 776 C CA . LEU A 1 98 ? -2.439 -1.061 -10.592 1.00 98.44 98 LEU A CA 1
ATOM 777 C C . LEU A 1 98 ? -3.102 -2.005 -9.585 1.00 98.44 98 LEU A C 1
ATOM 779 O O . LEU A 1 98 ? -4.035 -1.602 -8.886 1.00 98.44 98 LEU A O 1
ATOM 783 N N . ARG A 1 99 ? -2.598 -3.240 -9.481 1.00 98.19 99 ARG A N 1
ATOM 784 C CA . ARG A 1 99 ? -3.051 -4.226 -8.496 1.00 98.19 99 ARG A CA 1
ATOM 785 C C . ARG A 1 99 ? -2.873 -3.694 -7.077 1.00 98.19 99 ARG A C 1
ATOM 787 O O . ARG A 1 99 ? -3.856 -3.662 -6.346 1.00 98.19 99 ARG A O 1
ATOM 794 N N . TYR A 1 100 ? -1.676 -3.217 -6.727 1.00 98.62 100 TYR A N 1
ATOM 795 C CA . TYR A 1 100 ? -1.390 -2.582 -5.438 1.00 98.62 100 TYR A CA 1
ATOM 796 C C . TYR A 1 100 ? -2.426 -1.502 -5.135 1.00 98.62 100 TYR A C 1
ATOM 798 O O . TYR A 1 100 ? -3.100 -1.553 -4.112 1.00 98.62 100 TYR A O 1
ATOM 806 N N . ARG A 1 101 ? -2.626 -0.553 -6.060 1.00 98.12 101 ARG A N 1
ATOM 807 C CA . ARG A 1 101 ? -3.519 0.593 -5.841 1.00 98.12 101 ARG A CA 1
ATOM 808 C C . ARG A 1 101 ? -4.964 0.176 -5.593 1.00 98.12 101 ARG A C 1
ATOM 810 O O . ARG A 1 101 ? -5.649 0.799 -4.775 1.00 98.12 101 ARG A O 1
ATOM 817 N N . ARG A 1 102 ? -5.438 -0.810 -6.357 1.00 98.12 102 ARG A N 1
ATOM 818 C CA . ARG A 1 102 ? -6.801 -1.339 -6.282 1.00 98.12 102 ARG A CA 1
ATOM 819 C C . ARG A 1 102 ? -7.004 -2.100 -4.979 1.00 98.12 102 ARG A C 1
ATOM 821 O O . ARG A 1 102 ? -7.935 -1.790 -4.240 1.00 98.12 102 ARG A O 1
ATOM 828 N N . ASP A 1 103 ? -6.129 -3.060 -4.714 1.00 98.56 103 ASP A N 1
ATOM 829 C CA . ASP A 1 103 ? -6.269 -4.015 -3.620 1.00 98.56 103 ASP A CA 1
ATOM 830 C C . ASP A 1 103 ? -6.015 -3.332 -2.272 1.00 98.56 103 ASP A C 1
ATOM 832 O O . ASP A 1 103 ? -6.794 -3.523 -1.344 1.00 98.56 103 ASP A O 1
ATOM 836 N N . HIS A 1 104 ? -5.031 -2.428 -2.188 1.00 98.62 104 HIS A N 1
ATOM 837 C CA . HIS A 1 104 ? -4.773 -1.637 -0.984 1.00 98.62 104 HIS A CA 1
ATOM 838 C C . HIS A 1 104 ? -5.969 -0.756 -0.608 1.00 98.62 104 HIS A C 1
ATOM 840 O O . HIS A 1 104 ? -6.432 -0.755 0.531 1.00 98.62 104 HIS A O 1
ATOM 846 N N . ARG A 1 105 ? -6.531 -0.041 -1.590 1.00 98.38 105 ARG A N 1
ATOM 847 C CA . ARG A 1 105 ? -7.735 0.769 -1.377 1.00 98.38 105 ARG A CA 1
ATOM 848 C C . ARG A 1 105 ? -8.921 -0.082 -0.961 1.00 98.38 105 ARG A C 1
ATOM 850 O O . ARG A 1 105 ? -9.679 0.326 -0.087 1.00 98.38 105 ARG A O 1
ATOM 857 N N . HIS A 1 106 ? -9.120 -1.216 -1.624 1.00 98.56 106 HIS A N 1
ATOM 858 C CA . HIS A 1 106 ? -10.236 -2.093 -1.312 1.00 98.56 106 HIS A CA 1
ATOM 859 C C . HIS A 1 106 ? -10.117 -2.651 0.104 1.00 98.56 106 HIS A C 1
ATOM 861 O O . HIS A 1 106 ? -11.099 -2.599 0.835 1.00 98.56 106 HIS A O 1
ATOM 867 N N . ALA A 1 107 ? -8.914 -3.053 0.518 1.00 98.50 107 ALA A N 1
ATOM 868 C CA . ALA A 1 107 ? -8.641 -3.568 1.853 1.00 98.50 107 ALA A CA 1
ATOM 869 C C . ALA A 1 107 ? -9.053 -2.601 2.972 1.00 98.50 107 ALA A C 1
ATOM 871 O O . ALA A 1 107 ? -9.574 -3.010 4.004 1.00 98.50 107 ALA A O 1
ATOM 872 N N . HIS A 1 108 ? -8.864 -1.303 2.746 1.00 98.56 108 HIS A N 1
ATOM 873 C CA . HIS A 1 108 ? -9.190 -0.268 3.729 1.00 98.56 108 HIS A CA 1
ATOM 874 C C . HIS A 1 108 ? -10.623 0.250 3.655 1.00 98.56 108 HIS A C 1
ATOM 876 O O . HIS A 1 108 ? -11.065 0.978 4.544 1.00 98.56 108 HIS A O 1
ATOM 882 N N . LEU A 1 109 ? -11.357 -0.102 2.602 1.00 98.25 109 LEU A N 1
ATOM 883 C CA . LEU A 1 109 ? -12.794 0.153 2.496 1.00 98.25 109 LEU A CA 1
ATOM 884 C C . LEU A 1 109 ? -13.622 -1.061 2.925 1.00 98.25 109 LEU A C 1
ATOM 886 O O . LEU A 1 109 ? -14.753 -0.889 3.371 1.00 98.25 109 LEU A O 1
ATOM 890 N N . ASP A 1 110 ? -13.047 -2.258 2.828 1.00 98.50 110 ASP A N 1
ATOM 891 C CA . ASP A 1 110 ? -13.619 -3.522 3.274 1.00 98.50 110 ASP A CA 1
ATOM 892 C C . ASP A 1 110 ? -12.568 -4.328 4.068 1.00 98.50 110 ASP A C 1
ATOM 894 O O . ASP A 1 110 ? -11.847 -5.166 3.512 1.00 98.50 110 ASP A O 1
ATOM 898 N N . PRO A 1 111 ? -12.460 -4.081 5.388 1.00 98.38 111 PRO A N 1
ATOM 899 C CA . PRO A 1 111 ? -11.491 -4.774 6.233 1.00 98.38 111 PRO A CA 1
ATOM 900 C C . PRO A 1 111 ? -11.762 -6.272 6.387 1.00 98.38 111 PRO A C 1
ATOM 902 O O . PRO A 1 111 ? -10.840 -7.021 6.709 1.00 98.38 111 PRO A O 1
ATOM 905 N N . ALA A 1 112 ? -13.007 -6.717 6.180 1.00 98.31 112 ALA A N 1
ATOM 906 C CA . ALA A 1 112 ? -13.342 -8.137 6.193 1.00 98.31 112 ALA A CA 1
ATOM 907 C C . ALA A 1 112 ? -12.769 -8.813 4.943 1.00 98.31 112 ALA A C 1
ATOM 909 O O . ALA A 1 112 ? -12.054 -9.807 5.054 1.00 98.31 112 ALA A O 1
ATOM 910 N N . TRP A 1 113 ? -12.959 -8.199 3.771 1.00 98.62 113 TRP A N 1
ATOM 911 C CA . TRP A 1 113 ? -12.307 -8.649 2.545 1.00 98.62 113 TRP A CA 1
ATOM 912 C C . TRP A 1 113 ? -10.781 -8.665 2.682 1.00 98.62 113 TRP A C 1
ATOM 914 O O . TRP A 1 113 ? -10.147 -9.643 2.283 1.00 98.62 113 TRP A O 1
ATOM 924 N N . ALA A 1 114 ? -10.190 -7.630 3.294 1.00 98.50 114 ALA A N 1
ATOM 925 C 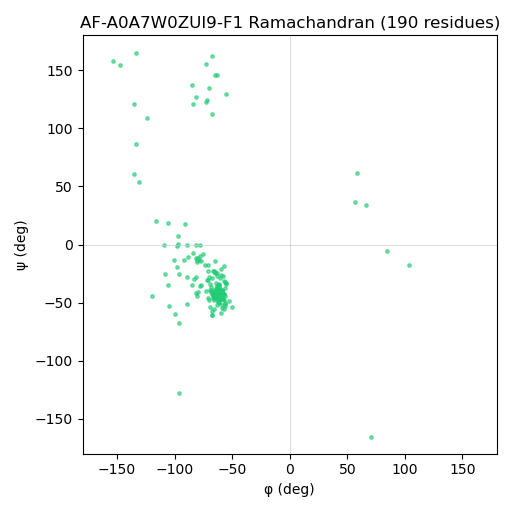CA . ALA A 1 114 ? -8.749 -7.565 3.545 1.00 98.50 114 ALA A CA 1
ATOM 926 C C . ALA A 1 114 ? -8.254 -8.737 4.392 1.00 98.50 114 ALA A C 1
ATOM 928 O O . ALA A 1 114 ? -7.244 -9.351 4.064 1.00 98.50 114 ALA A O 1
ATOM 929 N N . ARG A 1 115 ? -8.974 -9.054 5.472 1.00 98.38 115 ARG A N 1
ATOM 930 C CA . ARG A 1 115 ? -8.645 -10.163 6.367 1.00 98.38 115 ARG A CA 1
ATOM 931 C C . ARG A 1 115 ? -8.607 -11.499 5.624 1.00 98.38 115 ARG A C 1
ATOM 933 O O . ARG A 1 115 ? -7.720 -12.303 5.891 1.00 98.38 115 ARG A O 1
ATOM 940 N N . ASP A 1 116 ? -9.530 -11.711 4.692 1.00 98.38 116 ASP A N 1
ATOM 941 C CA . ASP A 1 116 ? -9.664 -12.985 3.982 1.00 98.38 116 ASP A CA 1
ATOM 942 C C . ASP A 1 116 ? -8.730 -13.096 2.762 1.00 98.38 116 ASP A C 1
ATOM 944 O O . ASP A 1 116 ? -8.210 -14.174 2.475 1.00 98.38 116 ASP A O 1
ATOM 948 N N . HIS A 1 117 ? -8.480 -11.990 2.051 1.00 98.50 117 HIS A N 1
ATOM 949 C CA . HIS A 1 117 ? -7.773 -12.005 0.759 1.00 98.50 117 HIS A CA 1
ATOM 950 C C . HIS A 1 117 ? -6.354 -11.436 0.817 1.00 98.50 117 HIS A C 1
ATOM 952 O O . HIS A 1 117 ? -5.514 -11.808 -0.004 1.00 98.50 117 HIS A O 1
ATOM 958 N N . LEU A 1 118 ? -6.076 -10.549 1.774 1.00 98.56 118 LEU A N 1
ATOM 959 C CA . LEU A 1 118 ? -4.763 -9.952 2.027 1.00 98.56 118 LEU A CA 1
ATOM 960 C C . LEU A 1 118 ? -4.413 -10.043 3.526 1.00 98.56 118 LEU A C 1
ATOM 962 O O . LEU A 1 118 ? -4.099 -9.021 4.147 1.00 98.56 118 LEU A O 1
ATOM 966 N N . PRO A 1 119 ? -4.455 -11.242 4.144 1.00 98.50 119 PRO A N 1
ATOM 967 C CA . PRO A 1 119 ? -4.279 -11.388 5.589 1.00 98.50 119 PRO A CA 1
ATOM 968 C C . PRO A 1 119 ? -2.958 -10.798 6.085 1.00 98.50 119 PRO A C 1
ATOM 970 O O . PRO A 1 119 ? -2.915 -10.246 7.171 1.00 98.50 119 PRO A O 1
ATOM 973 N N . TRP A 1 120 ? -1.893 -10.829 5.280 1.00 98.69 120 TRP A N 1
ATOM 974 C CA . TRP A 1 120 ? -0.611 -10.200 5.621 1.00 98.69 120 TRP A CA 1
ATOM 975 C C . TRP A 1 120 ? -0.701 -8.674 5.765 1.00 98.69 120 TRP A C 1
ATOM 977 O O . TRP A 1 120 ? -0.068 -8.102 6.645 1.00 98.69 120 TRP A O 1
ATOM 987 N N . HIS A 1 121 ? -1.508 -8.014 4.935 1.00 98.69 121 HIS A N 1
ATOM 988 C CA . HIS A 1 121 ? -1.715 -6.570 5.005 1.00 98.69 121 HIS A CA 1
ATOM 989 C C . HIS A 1 121 ? -2.660 -6.208 6.156 1.00 98.69 121 HIS A C 1
ATOM 991 O O . HIS A 1 121 ? -2.473 -5.210 6.846 1.00 98.69 121 HIS A O 1
ATOM 997 N N . TYR A 1 122 ? -3.650 -7.059 6.437 1.00 98.69 122 TYR A N 1
ATOM 998 C CA . TYR A 1 122 ? -4.439 -6.929 7.662 1.00 98.69 122 TYR A CA 1
ATOM 999 C C . TYR A 1 122 ? -3.558 -7.099 8.913 1.00 98.69 122 TYR A C 1
ATOM 1001 O O . TYR A 1 122 ? -3.643 -6.288 9.838 1.00 98.69 122 TYR A O 1
ATOM 1009 N N . ASP A 1 123 ? -2.675 -8.104 8.922 1.00 98.75 123 ASP A N 1
ATOM 1010 C CA . ASP A 1 123 ? -1.703 -8.364 9.990 1.00 98.75 123 ASP A CA 1
ATOM 1011 C C . ASP A 1 123 ? -0.811 -7.145 10.230 1.00 98.75 123 ASP A C 1
ATOM 1013 O O . ASP A 1 123 ? -0.619 -6.751 11.377 1.00 98.75 123 ASP A O 1
ATOM 1017 N N . HIS A 1 124 ? -0.319 -6.521 9.156 1.00 98.75 124 HIS A N 1
ATOM 1018 C CA . HIS A 1 124 ? 0.480 -5.299 9.211 1.00 98.75 124 HIS A CA 1
ATOM 1019 C C . HIS A 1 124 ? -0.203 -4.185 10.014 1.00 98.75 124 HIS A C 1
ATOM 1021 O O . HIS A 1 124 ? 0.391 -3.560 10.888 1.00 98.75 124 HIS A O 1
ATOM 1027 N N . HIS A 1 125 ? -1.480 -3.921 9.746 1.00 98.56 125 HIS A N 1
ATOM 1028 C CA . HIS A 1 125 ? -2.175 -2.826 10.417 1.00 98.56 125 HIS A CA 1
ATOM 1029 C C . HIS A 1 125 ? -2.682 -3.196 11.809 1.00 98.56 125 HIS A C 1
ATOM 1031 O O . HIS A 1 125 ? -2.603 -2.385 12.740 1.00 98.56 125 HIS A O 1
ATOM 1037 N N . MET A 1 126 ? -3.236 -4.398 11.956 1.00 98.38 126 MET A N 1
ATOM 1038 C CA . MET A 1 126 ? -3.997 -4.792 13.144 1.00 98.38 126 MET A CA 1
ATOM 1039 C C . MET A 1 126 ? -3.172 -5.603 14.151 1.00 98.38 126 MET A C 1
ATOM 1041 O O . MET A 1 126 ? -3.527 -5.634 15.333 1.00 98.38 126 MET A O 1
ATOM 1045 N N . GLY A 1 127 ? -2.059 -6.189 13.711 1.00 97.69 127 GLY A N 1
ATOM 1046 C CA . GLY A 1 127 ? -1.044 -6.852 14.524 1.00 97.69 127 GLY A CA 1
ATOM 1047 C C . GLY A 1 127 ? 0.136 -5.927 14.842 1.00 97.69 127 GLY A C 1
ATOM 1048 O O . GLY A 1 127 ? -0.068 -4.826 15.380 1.00 97.69 127 GLY A O 1
ATOM 1049 N N . ASP A 1 128 ? 1.352 -6.409 14.557 1.00 97.81 128 ASP A N 1
ATOM 1050 C CA . ASP A 1 128 ? 2.604 -5.648 14.638 1.00 97.81 128 ASP A CA 1
ATOM 1051 C C . ASP A 1 128 ? 2.839 -4.842 13.349 1.00 97.81 128 ASP A C 1
ATOM 1053 O O . ASP A 1 128 ? 2.942 -5.390 12.251 1.00 97.81 128 ASP A O 1
ATOM 1057 N N . GLN A 1 129 ? 2.941 -3.523 13.510 1.00 96.69 129 GLN A N 1
ATOM 1058 C CA . GLN A 1 129 ? 3.112 -2.566 12.418 1.00 96.69 129 GLN A CA 1
ATOM 1059 C C . GLN A 1 129 ? 4.546 -2.532 11.877 1.00 96.69 129 GLN A 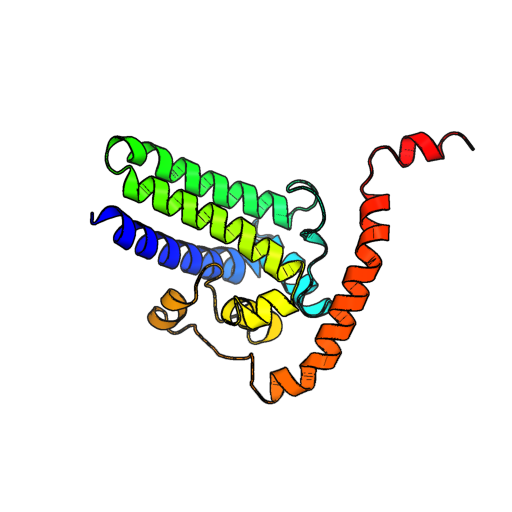C 1
ATOM 1061 O O . GLN A 1 129 ? 4.758 -2.019 10.784 1.00 96.69 129 GLN A O 1
ATOM 1066 N N . ASP A 1 130 ? 5.516 -3.103 12.597 1.00 97.69 130 ASP A N 1
ATOM 1067 C CA . ASP A 1 130 ? 6.913 -3.234 12.159 1.00 97.69 130 ASP A CA 1
ATOM 1068 C C . ASP A 1 130 ? 7.192 -4.554 11.410 1.00 97.69 130 ASP A C 1
ATOM 1070 O O . ASP A 1 130 ? 8.343 -4.976 11.242 1.00 97.69 130 ASP A O 1
ATOM 1074 N N . LYS A 1 131 ? 6.129 -5.217 10.943 1.00 98.44 131 LYS A N 1
ATOM 1075 C CA . LYS A 1 131 ? 6.138 -6.491 10.211 1.00 98.44 131 LYS A CA 1
ATOM 1076 C C . LYS A 1 131 ? 5.237 -6.416 8.986 1.00 98.44 131 LYS A C 1
ATOM 1078 O O . LYS A 1 131 ? 4.380 -5.549 8.916 1.00 98.44 131 LYS A O 1
ATOM 1083 N N . ASN A 1 132 ? 5.371 -7.372 8.065 1.00 98.56 132 ASN A N 1
ATOM 1084 C CA . ASN A 1 132 ? 4.473 -7.543 6.913 1.00 98.56 132 ASN A CA 1
ATOM 1085 C C . ASN A 1 132 ? 4.386 -6.305 5.994 1.00 98.56 132 ASN A C 1
ATOM 1087 O O . ASN A 1 132 ? 3.328 -5.706 5.837 1.00 98.56 132 ASN A O 1
ATOM 1091 N N . PHE A 1 133 ? 5.501 -5.895 5.395 1.00 98.56 133 PHE A N 1
ATOM 1092 C CA . PHE A 1 133 ? 5.568 -4.692 4.559 1.00 98.56 133 PHE A CA 1
ATOM 1093 C C . PHE A 1 133 ? 5.075 -4.908 3.120 1.00 98.56 133 PHE A C 1
ATOM 1095 O O . PHE A 1 133 ? 4.901 -3.943 2.378 1.00 98.56 133 PHE A O 1
ATOM 1102 N N . GLY A 1 134 ? 4.857 -6.143 2.679 1.00 97.75 134 GLY A N 1
ATOM 1103 C CA . GLY A 1 134 ? 4.183 -6.402 1.413 1.00 97.75 134 GLY A CA 1
ATOM 1104 C C . GLY A 1 134 ? 2.699 -6.045 1.500 1.00 97.75 134 GLY A C 1
ATOM 1105 O O . GLY A 1 134 ? 2.026 -6.419 2.454 1.00 97.75 134 GLY A O 1
ATOM 1106 N N . VAL A 1 135 ? 2.162 -5.351 0.498 1.00 97.81 135 VAL A N 1
ATOM 1107 C CA . VAL A 1 135 ? 0.727 -5.053 0.370 1.00 97.81 135 VAL A CA 1
ATOM 1108 C C . VAL A 1 135 ? 0.122 -5.946 -0.707 1.00 97.81 135 VAL A C 1
ATOM 1110 O O . VAL A 1 135 ? -0.834 -6.676 -0.445 1.00 97.81 135 VAL A O 1
ATOM 1113 N N . ALA A 1 136 ? 0.708 -5.963 -1.907 1.00 95.81 136 ALA A N 1
ATOM 1114 C CA . ALA A 1 136 ? 0.221 -6.761 -3.029 1.00 95.81 136 ALA A CA 1
ATOM 1115 C C . ALA A 1 136 ? 0.403 -8.270 -2.800 1.00 95.81 136 ALA A C 1
ATOM 1117 O O . ALA A 1 136 ? -0.462 -9.058 -3.200 1.00 95.81 136 ALA A O 1
ATOM 1118 N N . TRP A 1 137 ? 1.513 -8.657 -2.158 1.00 96.31 137 TRP A N 1
ATOM 1119 C CA . TRP A 1 137 ? 1.833 -10.030 -1.765 1.00 96.31 137 TRP A CA 1
ATOM 1120 C C . TRP A 1 137 ? 2.772 -10.072 -0.556 1.00 96.31 137 TRP A C 1
ATOM 1122 O O . TRP A 1 137 ? 3.562 -9.158 -0.356 1.00 96.31 137 TRP A O 1
ATOM 1132 N N . SER A 1 138 ? 2.781 -11.193 0.173 1.00 97.12 138 SER A N 1
ATOM 1133 C CA . SER A 1 138 ? 3.638 -11.389 1.353 1.00 97.12 138 SER A CA 1
ATOM 1134 C C . SER A 1 138 ? 4.931 -12.173 1.110 1.00 97.12 138 SER A C 1
ATOM 1136 O O . SER A 1 138 ? 5.672 -12.437 2.054 1.00 97.12 138 SER A O 1
ATOM 1138 N N . TRP A 1 139 ? 5.200 -12.648 -0.110 1.00 97.56 139 TRP A N 1
ATOM 1139 C CA . TRP A 1 139 ? 6.324 -13.569 -0.345 1.00 97.56 139 TRP A CA 1
ATOM 1140 C C . TRP A 1 139 ? 7.682 -12.912 -0.053 1.00 97.56 139 TRP A C 1
ATOM 1142 O O . TRP A 1 139 ? 8.589 -13.577 0.449 1.00 97.56 139 TRP A O 1
ATOM 1152 N N . PHE A 1 140 ? 7.818 -11.602 -0.303 1.00 98.00 140 PHE A N 1
ATOM 1153 C CA . PHE A 1 140 ? 9.061 -10.894 -0.003 1.00 98.00 140 PHE A CA 1
ATOM 1154 C C . PHE A 1 140 ? 9.260 -10.715 1.506 1.00 98.00 140 PHE A C 1
ATOM 1156 O O . PHE A 1 140 ? 10.390 -10.801 1.976 1.00 98.00 140 PHE A O 1
ATOM 1163 N N . ASP A 1 141 ? 8.185 -10.592 2.294 1.00 98.56 141 ASP A N 1
ATOM 1164 C CA . ASP A 1 141 ? 8.286 -10.608 3.758 1.00 98.56 141 ASP A CA 1
ATOM 1165 C C . ASP A 1 141 ? 8.842 -11.928 4.293 1.00 98.56 141 ASP A C 1
ATOM 1167 O O . ASP A 1 141 ? 9.565 -11.937 5.288 1.00 98.56 141 ASP A O 1
ATOM 1171 N N . THR A 1 142 ? 8.540 -13.056 3.645 1.00 98.19 142 THR A N 1
ATOM 1172 C CA . THR A 1 142 ? 9.129 -14.351 4.010 1.00 98.19 142 THR A CA 1
ATOM 1173 C C . THR A 1 142 ? 10.633 -14.366 3.743 1.00 98.19 142 THR A C 1
ATOM 1175 O O . THR A 1 142 ? 11.402 -14.785 4.606 1.00 98.19 142 THR A O 1
ATOM 1178 N N . ILE A 1 143 ? 11.069 -13.859 2.585 1.00 98.12 143 ILE A N 1
ATOM 1179 C CA . ILE A 1 143 ? 12.494 -13.776 2.225 1.00 98.12 143 ILE A CA 1
ATOM 1180 C C . ILE A 1 143 ? 13.238 -12.826 3.170 1.00 98.12 143 ILE A C 1
ATOM 1182 O O . ILE A 1 143 ? 14.297 -13.167 3.695 1.00 98.12 143 ILE A O 1
ATOM 1186 N N . ALA A 1 144 ? 12.661 -11.653 3.428 1.00 98.12 144 ALA A N 1
ATOM 1187 C CA . ALA A 1 144 ? 13.227 -10.628 4.296 1.00 98.12 144 ALA A CA 1
ATOM 1188 C C . ALA A 1 144 ? 13.047 -10.917 5.799 1.00 98.12 144 ALA A C 1
ATOM 1190 O O . ALA A 1 144 ? 13.502 -10.130 6.630 1.00 98.12 144 ALA A O 1
ATOM 1191 N N . LYS A 1 145 ? 12.403 -12.038 6.159 1.00 98.31 145 LYS A N 1
ATOM 1192 C CA . LYS A 1 145 ? 12.111 -12.457 7.542 1.00 98.31 145 LYS A CA 1
ATOM 1193 C C . LYS A 1 145 ? 11.312 -11.416 8.344 1.00 98.31 145 LYS A C 1
ATOM 1195 O O . LYS A 1 145 ? 11.514 -11.245 9.545 1.00 98.31 145 LYS A O 1
ATOM 1200 N N . THR A 1 146 ? 10.386 -10.730 7.679 1.00 98.56 146 THR A N 1
ATOM 1201 C CA . THR A 1 146 ? 9.455 -9.754 8.270 1.00 98.56 146 THR A CA 1
ATOM 1202 C C . THR A 1 146 ? 8.010 -10.246 8.316 1.00 98.56 146 THR A C 1
ATOM 1204 O O . THR A 1 146 ? 7.157 -9.518 8.815 1.00 98.56 146 THR A O 1
ATOM 1207 N N . ARG A 1 147 ? 7.711 -11.463 7.837 1.00 98.44 147 ARG A N 1
ATOM 1208 C CA . ARG A 1 147 ? 6.360 -12.040 7.918 1.00 98.44 147 ARG A CA 1
ATOM 1209 C C . ARG A 1 147 ? 6.021 -12.433 9.362 1.00 98.44 147 ARG A C 1
ATOM 1211 O O . ARG A 1 147 ? 6.711 -13.262 9.945 1.00 98.44 147 ARG A O 1
ATOM 1218 N N . GLU A 1 148 ? 4.918 -11.914 9.890 1.00 98.56 148 GLU A N 1
ATOM 1219 C CA . GLU A 1 148 ? 4.351 -12.269 11.195 1.00 98.56 148 GLU A CA 1
ATOM 1220 C C . GLU A 1 148 ? 2.831 -12.459 11.110 1.00 98.56 148 GLU A C 1
ATOM 1222 O O . GLU A 1 148 ? 2.109 -11.539 10.724 1.00 98.56 148 GLU A O 1
ATOM 1227 N N . ILE A 1 149 ? 2.345 -13.650 11.467 1.00 98.50 149 ILE A N 1
ATOM 1228 C CA . ILE A 1 149 ? 0.924 -14.014 11.368 1.00 98.50 149 ILE A CA 1
ATOM 1229 C C . ILE A 1 149 ? 0.156 -13.472 12.577 1.00 98.50 149 ILE A C 1
ATOM 1231 O O . ILE A 1 149 ? 0.500 -13.782 13.718 1.00 98.50 149 ILE A O 1
ATOM 1235 N N . PHE A 1 150 ? -0.924 -12.729 12.325 1.00 98.44 150 PHE A N 1
ATOM 1236 C CA . PHE A 1 150 ? -1.834 -12.234 13.360 1.00 98.44 150 PHE A CA 1
ATOM 1237 C C . PHE A 1 150 ? -3.267 -12.756 13.178 1.00 98.44 150 PHE A C 1
ATOM 1239 O O . PHE A 1 150 ? -3.868 -13.225 14.148 1.00 98.44 150 PHE A O 1
ATOM 1246 N N . VAL A 1 151 ? -3.803 -12.749 11.958 1.00 98.38 151 VAL A N 1
ATOM 1247 C CA . VAL A 1 151 ? -5.103 -13.333 11.603 1.00 98.38 151 VAL A CA 1
ATOM 1248 C C . VAL A 1 151 ? -5.158 -14.802 12.017 1.00 98.38 151 VAL A C 1
ATOM 1250 O O . VAL A 1 151 ? -4.258 -15.585 11.715 1.00 98.38 151 VAL A O 1
ATOM 1253 N N . GLY A 1 152 ? -6.224 -15.177 12.729 1.00 98.00 152 GLY A N 1
ATOM 1254 C CA . GLY A 1 152 ? -6.425 -16.536 13.235 1.00 98.00 152 GLY A CA 1
ATOM 1255 C C . GLY A 1 152 ? -5.739 -16.829 14.572 1.00 98.00 152 GLY A C 1
ATOM 1256 O O . GLY A 1 152 ? -5.977 -17.886 15.154 1.00 98.00 152 GLY A O 1
ATOM 1257 N N . THR A 1 153 ? -4.932 -15.910 15.111 1.00 98.56 153 THR A N 1
ATOM 1258 C CA . THR A 1 153 ? -4.405 -16.048 16.478 1.00 98.56 153 THR A CA 1
ATOM 1259 C C . THR A 1 153 ? -5.502 -15.806 17.518 1.00 98.56 153 THR A C 1
ATOM 1261 O O . THR A 1 153 ? -6.449 -15.054 17.284 1.00 98.56 153 THR A O 1
ATOM 1264 N N . ALA A 1 154 ? -5.344 -16.358 18.726 1.00 98.25 154 ALA A N 1
ATOM 1265 C CA . ALA A 1 154 ? -6.270 -16.099 19.835 1.00 98.25 154 ALA A CA 1
ATOM 1266 C C . ALA A 1 154 ? -6.423 -14.594 20.142 1.00 98.25 154 ALA A C 1
ATOM 1268 O O . ALA A 1 154 ? -7.508 -14.131 20.490 1.00 98.25 154 ALA A O 1
ATOM 1269 N N . LYS A 1 155 ? -5.342 -13.818 19.965 1.00 97.81 155 LYS A N 1
ATOM 1270 C CA . LYS A 1 155 ? -5.340 -12.362 20.153 1.00 97.81 155 LYS A CA 1
ATOM 1271 C C . LYS A 1 155 ? -6.206 -11.649 19.114 1.00 97.81 155 LYS A C 1
ATOM 1273 O O . LYS A 1 155 ? -6.947 -10.741 19.479 1.00 97.81 155 LYS A O 1
ATOM 1278 N N . GLU A 1 156 ? -6.117 -12.039 17.844 1.00 97.88 156 GLU A N 1
ATOM 1279 C CA . GLU A 1 156 ? -6.956 -11.471 16.786 1.00 97.88 156 GLU A CA 1
ATOM 1280 C C . GLU A 1 156 ? -8.427 -11.828 16.993 1.00 97.88 156 GLU A C 1
ATOM 1282 O O . GLU A 1 156 ? -9.269 -10.930 17.012 1.00 97.88 156 GLU A O 1
ATOM 1287 N N . LEU A 1 157 ? -8.726 -13.100 17.268 1.00 98.06 157 LEU A N 1
ATOM 1288 C CA . LEU A 1 157 ? -10.090 -13.578 17.506 1.00 98.06 157 LEU A CA 1
ATOM 1289 C C . LEU A 1 157 ? -10.760 -12.865 18.691 1.00 98.06 157 LEU A C 1
ATOM 1291 O O . LEU A 1 157 ? -11.924 -12.477 18.600 1.00 98.06 157 LEU A O 1
ATOM 1295 N N . ALA A 1 158 ? -10.017 -12.606 19.773 1.00 98.12 158 ALA A N 1
ATOM 1296 C CA . ALA A 1 158 ? -10.517 -11.853 20.925 1.00 98.12 158 ALA A CA 1
ATOM 1297 C C . ALA A 1 158 ? -10.847 -10.380 20.604 1.00 98.12 158 ALA A C 1
ATOM 1299 O O . ALA A 1 158 ? -11.643 -9.750 21.303 1.00 98.12 158 ALA A O 1
ATOM 1300 N N . LEU A 1 159 ? -10.238 -9.807 19.560 1.00 97.50 159 LEU A N 1
ATOM 1301 C CA . LEU A 1 159 ? -10.438 -8.417 19.142 1.00 97.50 159 LEU A CA 1
ATOM 1302 C C . LEU A 1 159 ? -11.392 -8.272 17.949 1.00 97.50 159 LEU A C 1
ATOM 1304 O O . LEU A 1 159 ? -11.848 -7.157 17.682 1.00 97.50 159 LEU A O 1
ATOM 1308 N N . LEU A 1 160 ? -11.723 -9.364 17.259 1.00 96.12 160 LEU A N 1
ATOM 1309 C CA . LEU A 1 160 ? -12.440 -9.353 15.984 1.00 96.12 160 LEU A CA 1
ATOM 1310 C C . LEU A 1 160 ? -13.780 -8.610 16.064 1.00 96.12 160 LEU A C 1
ATOM 1312 O O . LEU A 1 160 ? -14.011 -7.677 15.294 1.00 96.12 160 LEU A O 1
ATOM 1316 N N . THR A 1 161 ? -14.622 -8.927 17.053 1.00 97.38 161 THR A N 1
ATOM 1317 C CA . THR A 1 161 ? -15.919 -8.252 17.257 1.00 97.38 161 THR A CA 1
ATOM 1318 C C . THR A 1 161 ? -15.751 -6.747 17.473 1.00 97.38 161 THR A C 1
ATOM 1320 O O . THR A 1 161 ? -16.500 -5.935 16.928 1.00 97.38 161 THR A O 1
ATOM 1323 N N . LYS A 1 162 ? -14.723 -6.347 18.229 1.00 98.06 162 LYS A N 1
ATOM 1324 C CA . LYS A 1 162 ? -14.413 -4.936 18.489 1.00 98.06 162 LYS A CA 1
ATOM 1325 C C . LYS A 1 162 ? -13.924 -4.224 17.226 1.00 98.06 162 LYS A C 1
ATOM 1327 O O . LYS A 1 162 ? -14.304 -3.075 17.000 1.00 98.06 162 LYS A O 1
ATOM 1332 N N . HIS A 1 163 ? -13.086 -4.869 16.417 1.00 98.06 163 HIS A N 1
ATOM 1333 C CA . HIS A 1 163 ? -12.629 -4.317 15.141 1.00 98.06 163 HIS A CA 1
ATOM 1334 C C . HIS A 1 163 ? -13.792 -4.167 14.155 1.00 98.06 163 HIS A C 1
ATOM 1336 O O . HIS A 1 163 ? -13.978 -3.077 13.621 1.00 98.06 163 HIS A O 1
ATOM 1342 N N . ALA A 1 164 ? -14.641 -5.186 14.014 1.00 97.94 164 ALA A N 1
ATOM 1343 C CA . ALA A 1 164 ? -15.823 -5.140 13.154 1.00 97.94 164 ALA A CA 1
ATOM 1344 C C . ALA A 1 164 ? -16.802 -4.022 13.556 1.00 97.94 164 ALA A C 1
ATOM 1346 O O . ALA A 1 164 ? -17.285 -3.275 12.701 1.00 97.94 164 ALA A O 1
ATOM 1347 N N . ALA A 1 165 ? -17.045 -3.836 14.859 1.00 98.12 165 ALA A N 1
ATOM 1348 C CA . ALA A 1 165 ? -17.891 -2.752 15.359 1.00 98.12 165 ALA A CA 1
ATOM 1349 C C . ALA A 1 165 ? -17.305 -1.361 15.047 1.00 98.12 165 ALA A C 1
ATOM 1351 O O . ALA A 1 165 ? -18.030 -0.449 14.636 1.00 98.12 165 ALA A O 1
ATOM 1352 N N . ARG A 1 166 ? -15.982 -1.193 15.195 1.00 98.00 166 ARG A N 1
ATOM 1353 C CA . ARG A 1 166 ? -15.277 0.054 14.848 1.00 98.00 166 ARG A CA 1
ATOM 1354 C C . ARG A 1 166 ? -15.324 0.343 13.351 1.00 98.00 166 ARG A C 1
ATOM 1356 O O . ARG A 1 166 ? -15.627 1.476 12.986 1.00 98.00 166 ARG A O 1
ATOM 1363 N N . ALA A 1 167 ? -15.090 -0.665 12.513 1.00 97.88 167 ALA A N 1
ATOM 1364 C CA . ALA A 1 167 ? -15.167 -0.537 11.061 1.00 97.88 167 ALA A CA 1
ATOM 1365 C C . ALA A 1 167 ? -16.584 -0.162 10.616 1.00 97.88 167 ALA A C 1
ATOM 1367 O O . ALA A 1 167 ? -16.754 0.791 9.860 1.00 97.88 167 ALA A O 1
ATOM 1368 N N . SER A 1 168 ? -17.606 -0.816 11.175 1.00 97.06 168 SER A N 1
ATOM 1369 C CA . SER A 1 168 ? -19.017 -0.510 10.897 1.00 97.06 168 SER A CA 1
ATOM 1370 C C . SER A 1 168 ? -19.387 0.918 11.307 1.00 97.06 168 SER A C 1
ATOM 1372 O O . SER A 1 168 ? -20.019 1.647 10.545 1.00 97.06 168 SER A O 1
ATOM 1374 N N . THR A 1 169 ? -18.937 1.356 12.488 1.00 96.81 169 THR A N 1
ATOM 1375 C CA . THR A 1 169 ? -19.141 2.734 12.970 1.00 96.81 169 THR A CA 1
ATOM 1376 C C . THR A 1 169 ? -18.452 3.747 12.058 1.00 96.81 169 THR A C 1
ATOM 1378 O O . THR A 1 169 ? -19.035 4.772 11.699 1.00 96.81 169 THR A O 1
ATOM 1381 N N . ALA A 1 170 ? -17.209 3.466 11.656 1.00 96.06 170 ALA A N 1
ATOM 1382 C CA . ALA A 1 170 ? -16.469 4.319 10.744 1.00 96.06 170 ALA A CA 1
ATOM 1383 C C . ALA A 1 170 ? -17.190 4.410 9.394 1.00 96.06 170 ALA A C 1
ATOM 1385 O O . ALA A 1 170 ? -17.466 5.525 8.948 1.00 96.06 170 ALA A O 1
ATOM 1386 N N . PHE A 1 171 ? -17.573 3.278 8.800 1.00 95.44 171 PHE A N 1
ATOM 1387 C CA . PHE A 1 171 ? -18.305 3.195 7.537 1.00 95.44 171 PHE A CA 1
ATOM 1388 C C . PHE A 1 171 ? -19.657 3.920 7.576 1.00 95.44 171 PHE A C 1
ATOM 1390 O O . PHE A 1 171 ? -19.968 4.668 6.654 1.00 95.44 171 PHE A O 1
ATOM 1397 N N . ALA A 1 172 ? -20.430 3.810 8.661 1.00 93.94 172 ALA A N 1
ATOM 1398 C CA . ALA A 1 172 ? -21.701 4.531 8.804 1.00 93.94 172 ALA A CA 1
ATOM 1399 C C . ALA A 1 172 ? -21.528 6.061 8.679 1.00 93.94 172 ALA A C 1
ATOM 1401 O O . ALA A 1 172 ? -22.386 6.764 8.145 1.00 93.94 172 ALA A O 1
ATOM 1402 N N . GLY A 1 173 ? -20.373 6.591 9.096 1.00 90.69 173 GLY A N 1
ATOM 1403 C CA . GLY A 1 173 ? -20.024 8.000 8.912 1.00 90.69 173 GLY A CA 1
ATOM 1404 C C . GLY A 1 173 ? -19.619 8.395 7.481 1.00 90.69 173 GLY A C 1
ATOM 1405 O O . GLY A 1 173 ? -19.445 9.589 7.220 1.00 90.69 173 GLY A O 1
ATOM 1406 N N . ALA A 1 174 ? -19.448 7.445 6.554 1.00 88.50 174 ALA A N 1
ATOM 1407 C CA . ALA A 1 174 ? -18.938 7.696 5.202 1.00 88.50 174 ALA A CA 1
ATOM 1408 C C . ALA A 1 174 ? -19.886 8.575 4.383 1.00 88.50 174 ALA A C 1
ATOM 1410 O O . ALA A 1 174 ? -19.444 9.524 3.737 1.00 88.50 174 ALA A O 1
ATOM 1411 N N . GLN A 1 175 ? -21.199 8.339 4.470 1.00 80.69 175 GLN A N 1
ATOM 1412 C CA . GLN A 1 175 ? -22.195 9.162 3.774 1.00 80.69 175 GLN A CA 1
ATOM 1413 C C . GLN A 1 175 ? -22.156 10.621 4.248 1.00 80.69 175 GLN A C 1
ATOM 1415 O O . GLN A 1 175 ? -22.142 11.550 3.437 1.00 80.69 175 GLN A O 1
ATOM 1420 N N . VAL A 1 176 ? -22.047 10.837 5.563 1.00 84.88 176 VAL A N 1
ATOM 1421 C CA . VAL A 1 176 ? -21.926 12.180 6.152 1.00 84.88 176 VAL A CA 1
ATOM 1422 C C . VAL A 1 176 ? -20.646 12.873 5.671 1.00 84.88 176 VAL A C 1
ATOM 1424 O O . VAL A 1 176 ? -20.662 14.066 5.348 1.00 84.88 176 VAL A O 1
ATOM 1427 N N . ARG A 1 177 ? -19.527 12.142 5.576 1.00 88.62 177 ARG A N 1
ATOM 1428 C CA . ARG A 1 177 ? -18.267 12.670 5.027 1.00 88.62 177 ARG A CA 1
ATOM 1429 C C . ARG A 1 177 ? -18.372 12.983 3.537 1.00 88.62 177 ARG A C 1
ATOM 1431 O O . ARG A 1 177 ? -17.933 14.057 3.128 1.00 88.62 177 ARG A O 1
ATOM 1438 N N . ALA A 1 178 ? -19.006 12.123 2.743 1.00 81.12 178 ALA A N 1
ATOM 1439 C CA . ALA A 1 178 ? -19.241 12.353 1.319 1.00 81.12 178 ALA A CA 1
ATOM 1440 C C . ALA A 1 178 ? -20.046 13.642 1.082 1.00 81.12 178 ALA A C 1
ATOM 1442 O O . ALA A 1 178 ? -19.650 14.482 0.273 1.00 81.12 178 ALA A O 1
ATOM 1443 N N . GLN A 1 179 ? -21.102 13.874 1.868 1.00 77.38 179 GLN A N 1
ATOM 1444 C CA . GLN A 1 179 ? -21.870 15.122 1.817 1.00 77.38 179 GLN A CA 1
ATOM 1445 C C . GLN A 1 179 ? -21.026 16.358 2.164 1.00 77.38 179 GLN A C 1
ATOM 1447 O O . GLN A 1 179 ? -21.240 17.429 1.601 1.00 77.38 179 GLN A O 1
ATOM 1452 N N . ARG A 1 180 ? -20.077 16.259 3.105 1.00 76.19 180 ARG A N 1
ATOM 1453 C CA . ARG A 1 180 ? -19.158 17.367 3.445 1.00 76.19 180 ARG A CA 1
ATOM 1454 C C . ARG A 1 180 ? -18.132 17.644 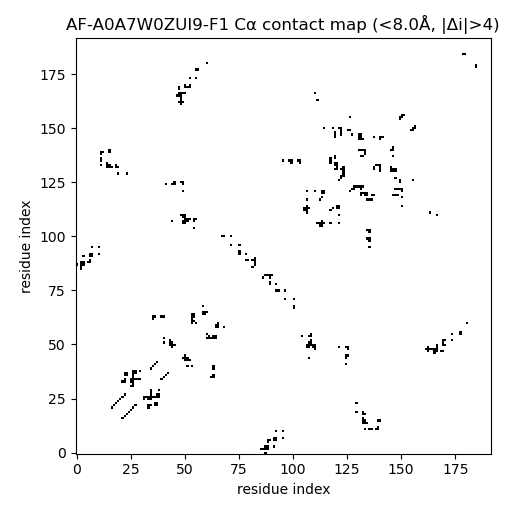2.344 1.00 76.19 180 ARG A C 1
ATOM 1456 O O . ARG A 1 180 ? -17.722 18.790 2.197 1.00 76.19 180 ARG A O 1
ATOM 1463 N N . ARG A 1 181 ? -17.738 16.621 1.580 1.00 72.19 181 ARG A N 1
ATOM 1464 C CA . ARG A 1 181 ? -16.786 16.732 0.462 1.00 72.19 181 ARG A CA 1
ATOM 1465 C C . ARG A 1 181 ? -17.409 17.294 -0.817 1.00 72.19 181 ARG A C 1
ATOM 1467 O O . ARG A 1 181 ? -16.662 17.663 -1.715 1.00 72.19 181 ARG A O 1
ATOM 1474 N N . ASN A 1 182 ? -18.738 17.376 -0.914 1.00 70.50 182 ASN A N 1
ATOM 1475 C CA . ASN A 1 182 ? -19.408 17.925 -2.090 1.00 70.50 182 ASN A CA 1
ATOM 1476 C C . ASN A 1 182 ? -19.129 19.444 -2.218 1.00 70.50 182 ASN A C 1
ATOM 1478 O O . ASN A 1 182 ? -19.644 20.219 -1.403 1.00 70.50 182 ASN A O 1
ATOM 1482 N N . PRO A 1 183 ? -18.374 19.897 -3.241 1.00 66.25 183 PRO A N 1
ATOM 1483 C CA . PRO A 1 183 ? -18.035 21.311 -3.414 1.00 66.25 183 PRO A CA 1
ATOM 1484 C C . PRO A 1 183 ? -19.274 22.188 -3.656 1.00 66.25 183 PRO A C 1
ATOM 1486 O O . PRO A 1 183 ? -19.277 23.366 -3.301 1.00 66.25 183 PRO A O 1
ATOM 1489 N N . PHE A 1 184 ? -20.366 21.609 -4.166 1.00 68.19 184 PHE A N 1
ATOM 1490 C CA . PHE A 1 184 ? -21.624 22.311 -4.426 1.00 68.19 184 PHE A CA 1
ATOM 1491 C C . PHE A 1 184 ? -22.489 22.519 -3.178 1.00 68.19 184 PHE A C 1
ATOM 1493 O O . PHE A 1 184 ? -23.418 23.326 -3.199 1.00 68.19 184 PHE A O 1
ATOM 1500 N N . ARG A 1 185 ? -22.173 21.870 -2.049 1.00 63.69 185 ARG A N 1
ATOM 1501 C CA . ARG A 1 185 ? -22.941 22.038 -0.804 1.00 63.69 185 ARG A CA 1
ATOM 1502 C C . ARG A 1 185 ? -22.928 23.485 -0.302 1.00 63.69 185 ARG A C 1
ATOM 1504 O O . ARG A 1 185 ? -23.952 23.973 0.163 1.00 63.69 185 ARG A O 1
ATOM 1511 N N . ARG A 1 186 ? -21.793 24.185 -0.436 1.00 59.28 186 ARG A N 1
ATOM 1512 C CA . ARG A 1 186 ? -21.663 25.604 -0.048 1.00 59.28 186 ARG A CA 1
ATOM 1513 C C . ARG A 1 186 ? -22.425 26.557 -0.975 1.00 59.28 186 ARG A C 1
ATOM 1515 O O . ARG A 1 186 ? -22.750 27.663 -0.557 1.00 59.28 186 ARG A O 1
ATOM 1522 N N . LEU A 1 187 ? -22.696 26.142 -2.214 1.00 60.84 187 LEU A N 1
ATOM 1523 C CA . LEU A 1 187 ? -23.463 26.931 -3.183 1.00 60.84 187 LEU A CA 1
ATOM 1524 C C . LEU A 1 187 ? -24.969 26.859 -2.895 1.00 60.84 187 LEU A C 1
ATOM 1526 O O . LEU A 1 187 ? -25.665 27.860 -3.035 1.00 60.84 187 LEU A O 1
ATOM 1530 N N . LEU A 1 188 ? -25.456 25.706 -2.430 1.00 59.72 188 LEU A N 1
ATOM 1531 C CA . LEU A 1 188 ? -26.865 25.495 -2.079 1.00 59.72 188 LEU A CA 1
ATOM 1532 C C . LEU A 1 188 ? -27.228 26.029 -0.68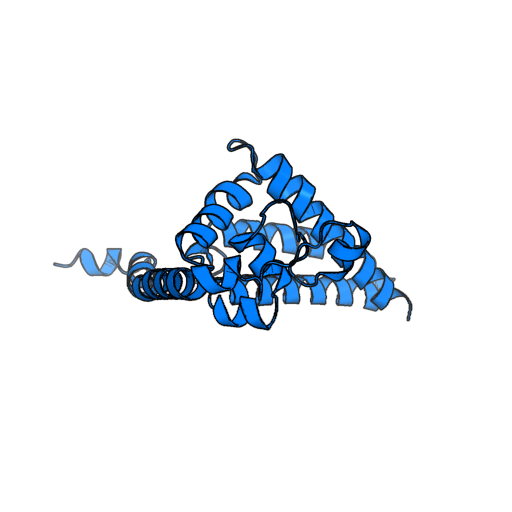3 1.00 59.72 188 LEU A C 1
ATOM 1534 O O . LEU A 1 188 ? -28.358 26.450 -0.470 1.00 59.72 188 LEU A O 1
ATOM 1538 N N . SER A 1 189 ? -26.278 26.079 0.258 1.00 59.41 189 SER A N 1
ATOM 1539 C CA . SER A 1 189 ? -26.519 26.588 1.619 1.00 59.41 189 SER A CA 1
ATOM 1540 C C . SER A 1 189 ? -26.485 28.118 1.749 1.00 59.41 189 SER A C 1
ATOM 1542 O O . SER A 1 189 ? -26.622 28.625 2.854 1.00 59.41 189 SER A O 1
ATOM 1544 N N . ARG A 1 190 ? -26.236 28.858 0.659 1.00 57.12 190 ARG A N 1
ATOM 1545 C CA . ARG A 1 190 ? -26.208 30.336 0.630 1.00 57.12 190 ARG A CA 1
ATOM 1546 C C . ARG A 1 190 ? -27.527 30.967 0.152 1.00 57.12 190 ARG A C 1
ATOM 1548 O O . ARG A 1 190 ? -27.560 32.167 -0.087 1.00 57.12 190 ARG A O 1
ATOM 1555 N N . ARG A 1 191 ? -28.585 30.169 -0.033 1.00 54.12 191 ARG A N 1
ATOM 1556 C CA . ARG A 1 191 ? -29.903 30.614 -0.528 1.00 54.12 191 ARG A CA 1
ATOM 1557 C C . ARG A 1 191 ? -31.047 30.447 0.489 1.00 54.12 191 ARG A C 1
ATOM 1559 O O . ARG A 1 191 ? -32.198 30.403 0.072 1.00 54.12 191 ARG A O 1
ATOM 1566 N N . ALA A 1 192 ? -30.739 30.336 1.780 1.00 49.66 192 ALA A N 1
ATOM 1567 C CA . ALA A 1 192 ? -31.726 30.290 2.860 1.00 49.66 192 ALA A CA 1
ATOM 1568 C C . ALA A 1 192 ? -31.463 31.422 3.851 1.00 49.66 192 ALA A C 1
ATOM 1570 O O . ALA A 1 192 ? -30.262 31.676 4.109 1.00 49.66 192 ALA A O 1
#

Radius of gyration: 18.22 Å; Cα contacts (8 Å, |Δi|>4): 254; chains: 1; bounding box: 45×47×47 Å

Secondary structure (DSSP, 8-state):
-THHHHHHHHHHHHHHHIIIIIIIIGGGSTTSTTHIIIIIIIHHHHHTTT--GGGSSSTTSSHHHHHHHHHHHHHHHHHGGGTTT-HHHHHHHHHHHHHHHHHHHHHHH-HHHHHHH-HHHHHHHHS-TTS---SS-SHHHHHTT-----TTSHHHHHHHHHHHHHHHHHHHTHHHHHHHH-TTHHHHTT--

pLDDT: mean 94.53, std 9.58, range [49.66, 98.75]